Protein AF-S7WA68-F1 (afdb_monomer_lite)

pLDDT: mean 79.58, std 16.24, range [36.97, 96.06]

Sequence (233 aa):
MNITDEFYRISGVDKIKYIREDTFYDTIIKDIENINRNINVMCYNKLISIEDELEKMTKEINDLFSSIGVENELKDHFNGIKFIIFKRLGNVTKRLEDRKLEFINKNVELEPEYSKDNFLDFDDAKNVVEDQYDQEMKVYEQEIKMRDEYEQARKSISEIKNIQKIITVNLMEQGEQIENIIKKNKNIKKNVDGTVDELKKIKDKRRRSRRMLFILQLCVIFILLFLHFFYCK

Structure (mmCIF, N/CA/C/O backbone):
data_AF-S7WA68-F1
#
_entry.id   AF-S7WA68-F1
#
loop_
_atom_site.group_PDB
_atom_site.id
_atom_site.type_symbol
_atom_site.label_atom_id
_atom_site.label_alt_id
_atom_site.label_comp_id
_atom_site.label_asym_id
_atom_site.label_entity_id
_atom_site.label_seq_id
_atom_site.pdbx_PDB_ins_code
_atom_site.Cartn_x
_atom_site.Cartn_y
_atom_site.Cartn_z
_atom_site.occupancy
_atom_site.B_iso_or_equiv
_atom_site.auth_seq_id
_atom_site.auth_comp_id
_atom_site.auth_asym_id
_atom_site.auth_atom_id
_atom_site.pdbx_PDB_model_num
ATOM 1 N N . MET A 1 1 ? -46.537 18.923 8.464 1.00 43.84 1 MET A N 1
ATOM 2 C CA . MET A 1 1 ? -46.975 18.141 7.289 1.00 43.84 1 MET A CA 1
ATOM 3 C C . MET A 1 1 ? -45.721 17.491 6.724 1.00 43.84 1 MET A C 1
ATOM 5 O O . MET A 1 1 ? -44.777 18.219 6.449 1.00 43.84 1 MET A O 1
ATOM 9 N N . ASN A 1 2 ? -45.627 16.158 6.746 1.00 46.47 2 ASN A N 1
ATOM 10 C CA . ASN A 1 2 ? -44.382 15.432 6.465 1.00 46.47 2 ASN A CA 1
ATOM 11 C C . ASN A 1 2 ? -44.115 15.393 4.954 1.00 46.47 2 ASN A C 1
ATOM 13 O O . ASN A 1 2 ? -44.953 14.905 4.201 1.00 46.47 2 ASN A O 1
ATOM 17 N N . ILE A 1 3 ? -42.939 15.865 4.532 1.00 49.78 3 ILE A N 1
ATOM 18 C CA . ILE A 1 3 ? -42.473 15.921 3.129 1.00 49.78 3 ILE A CA 1
ATOM 19 C C . ILE A 1 3 ? -42.561 14.541 2.447 1.00 49.78 3 ILE A C 1
ATOM 21 O O . ILE A 1 3 ? -42.813 14.427 1.250 1.00 49.78 3 ILE A O 1
ATOM 25 N N . THR A 1 4 ? -42.425 13.474 3.230 1.00 57.94 4 THR A N 1
ATOM 26 C CA . THR A 1 4 ? -42.577 12.088 2.790 1.00 57.94 4 THR A CA 1
ATOM 27 C C . THR A 1 4 ? -43.996 11.741 2.342 1.00 57.94 4 THR A C 1
ATOM 29 O O . THR A 1 4 ? -44.142 11.036 1.351 1.00 57.94 4 THR A O 1
ATOM 32 N N . ASP A 1 5 ? -45.045 12.241 3.000 1.00 56.41 5 ASP A N 1
ATOM 33 C CA . ASP A 1 5 ? -46.431 11.903 2.634 1.00 56.41 5 ASP A CA 1
ATOM 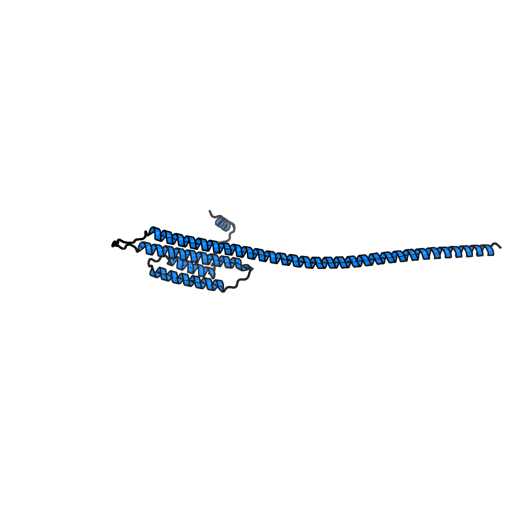34 C C . ASP A 1 5 ? -46.894 12.611 1.347 1.00 56.41 5 ASP A C 1
ATOM 36 O O . ASP A 1 5 ? -47.755 12.099 0.630 1.00 56.41 5 ASP A O 1
ATOM 40 N N . GLU A 1 6 ? -46.293 13.755 1.009 1.00 59.88 6 GLU A N 1
ATOM 41 C CA . GLU A 1 6 ? -46.563 14.479 -0.239 1.00 59.88 6 GLU A CA 1
ATOM 42 C C . GLU A 1 6 ? -45.922 13.777 -1.451 1.00 59.88 6 GLU A C 1
ATOM 44 O O . GLU A 1 6 ? -46.545 13.657 -2.507 1.00 59.88 6 GLU A O 1
ATOM 49 N N . PHE A 1 7 ? -44.734 13.189 -1.269 1.00 54.81 7 PHE A N 1
ATOM 50 C CA . PHE A 1 7 ? -44.028 12.441 -2.313 1.00 54.81 7 PHE A CA 1
ATOM 51 C C . PHE A 1 7 ? -44.768 11.160 -2.740 1.00 54.81 7 PHE A C 1
ATOM 53 O O . PHE A 1 7 ? -44.872 10.874 -3.935 1.00 54.81 7 PHE A O 1
ATOM 60 N N . TYR A 1 8 ? -45.346 10.414 -1.789 1.00 54.72 8 TYR A N 1
ATOM 61 C CA . TYR A 1 8 ? -46.125 9.201 -2.092 1.00 54.72 8 TYR A CA 1
ATOM 62 C C . TYR A 1 8 ? -47.447 9.501 -2.809 1.00 54.72 8 TYR A C 1
ATOM 64 O O . TYR A 1 8 ? -47.915 8.696 -3.610 1.00 54.72 8 TYR A O 1
ATOM 72 N N . ARG A 1 9 ? -48.037 10.678 -2.574 1.00 60.69 9 ARG A N 1
ATOM 73 C CA . ARG A 1 9 ? -49.263 11.104 -3.263 1.00 60.69 9 ARG A CA 1
ATOM 74 C C . ARG A 1 9 ? -49.030 11.453 -4.732 1.00 60.69 9 ARG A C 1
ATOM 76 O O . ARG A 1 9 ? -49.889 11.169 -5.558 1.00 60.69 9 ARG A O 1
ATOM 83 N N . ILE A 1 10 ? -47.885 12.058 -5.051 1.00 62.19 10 ILE A N 1
ATOM 84 C CA . ILE A 1 10 ? -47.543 12.498 -6.414 1.00 62.19 10 ILE A CA 1
ATOM 85 C C . ILE A 1 10 ? -47.099 11.320 -7.295 1.00 62.19 10 ILE A C 1
ATOM 87 O O . ILE A 1 10 ? -47.304 11.340 -8.505 1.00 62.19 10 ILE A O 1
ATOM 91 N N . SER A 1 11 ? -46.513 10.279 -6.702 1.00 50.75 11 SER A N 1
ATOM 92 C CA . SER A 1 11 ? -45.914 9.159 -7.439 1.00 50.75 11 SER A CA 1
ATOM 93 C C . SER A 1 11 ? -46.883 8.017 -7.775 1.00 50.75 11 SER A C 1
ATOM 95 O O . SER A 1 11 ? -46.504 7.118 -8.519 1.00 50.75 11 SER A O 1
ATOM 97 N N . GLY A 1 12 ? -48.127 8.037 -7.276 1.00 49.75 12 GLY A N 1
ATOM 98 C CA . GLY A 1 12 ? -49.134 7.009 -7.583 1.00 49.75 12 GLY A CA 1
ATOM 99 C C . GLY A 1 12 ? -48.767 5.595 -7.110 1.00 49.75 12 GLY A C 1
ATOM 100 O O . GLY A 1 12 ? -49.386 4.626 -7.539 1.00 49.75 12 GLY A O 1
ATOM 101 N N . VAL A 1 13 ? -47.759 5.467 -6.244 1.00 48.72 13 VAL A N 1
ATOM 102 C CA . VAL A 1 13 ? -47.330 4.190 -5.673 1.00 48.72 13 VAL A CA 1
ATOM 103 C C . VAL A 1 13 ? -48.066 4.010 -4.352 1.00 48.72 13 VAL A C 1
ATOM 105 O O . VAL A 1 13 ? -47.754 4.676 -3.363 1.00 48.72 13 VAL A O 1
ATOM 108 N N . ASP A 1 14 ? -49.060 3.119 -4.337 1.00 48.88 14 ASP A N 1
ATOM 109 C CA . ASP A 1 14 ? -49.704 2.680 -3.099 1.00 48.88 14 ASP A CA 1
ATOM 110 C C . ASP A 1 14 ? -48.637 2.247 -2.085 1.00 48.88 14 ASP A C 1
ATOM 112 O O . ASP A 1 14 ? -47.647 1.609 -2.451 1.00 48.88 14 ASP A O 1
ATOM 116 N N . LYS A 1 15 ? -48.820 2.598 -0.802 1.00 45.47 15 LYS A N 1
ATOM 117 C CA . LYS A 1 15 ? -47.939 2.167 0.298 1.00 45.47 15 LYS A CA 1
ATOM 118 C C . LYS A 1 15 ? -47.909 0.635 0.325 1.00 45.47 15 LYS A C 1
ATOM 120 O O . LYS A 1 15 ? -48.748 0.009 0.970 1.00 45.47 15 LYS A O 1
ATOM 125 N N . ILE A 1 16 ? -46.943 0.030 -0.366 1.00 44.41 16 ILE A N 1
ATOM 126 C CA . ILE A 1 16 ? -46.698 -1.408 -0.310 1.00 44.41 16 ILE A CA 1
ATOM 127 C C . ILE A 1 16 ? -46.318 -1.708 1.135 1.00 44.41 16 ILE A C 1
ATOM 129 O O . ILE A 1 16 ? -45.240 -1.346 1.612 1.00 44.41 16 ILE A O 1
ATOM 133 N N . LYS A 1 17 ? -47.245 -2.333 1.859 1.00 45.88 17 LYS A N 1
ATOM 134 C CA . LYS A 1 17 ? -47.021 -2.845 3.205 1.00 45.88 17 LYS A CA 1
ATOM 135 C C . LYS A 1 17 ? -46.128 -4.076 3.063 1.00 45.88 17 LYS A C 1
ATOM 137 O O . LYS A 1 17 ? -46.621 -5.196 2.993 1.00 45.88 17 LYS A O 1
ATOM 142 N N . TYR A 1 18 ? -44.821 -3.852 2.943 1.00 42.56 18 TYR A N 1
ATOM 143 C CA . TYR A 1 18 ? -43.829 -4.919 2.992 1.00 42.56 18 TYR A CA 1
ATOM 144 C C . TYR A 1 18 ? -43.983 -5.641 4.334 1.00 42.56 18 TYR A C 1
ATOM 146 O O . TYR A 1 18 ? -43.694 -5.080 5.392 1.00 42.56 18 TYR A O 1
ATOM 154 N N . ILE A 1 19 ? -44.483 -6.875 4.295 1.00 46.97 19 ILE A N 1
ATOM 155 C CA . ILE A 1 19 ? -44.401 -7.800 5.423 1.00 46.97 19 ILE A CA 1
ATOM 156 C C . ILE A 1 19 ? -42.936 -8.230 5.462 1.00 46.97 19 ILE A C 1
ATOM 158 O O . ILE A 1 19 ? -42.505 -9.065 4.673 1.00 46.97 19 ILE A O 1
ATOM 162 N N . ARG A 1 20 ? -42.142 -7.551 6.292 1.00 52.25 20 ARG A N 1
ATOM 163 C CA . ARG A 1 20 ? -40.731 -7.874 6.504 1.00 52.25 20 ARG A CA 1
ATOM 164 C C . ARG A 1 20 ? -40.680 -9.160 7.328 1.00 52.25 20 ARG A C 1
ATOM 166 O O . ARG A 1 20 ? -41.235 -9.185 8.423 1.00 52.25 20 ARG A O 1
ATOM 173 N N . GLU A 1 21 ? -40.070 -10.212 6.792 1.00 58.22 21 GLU A N 1
ATOM 174 C CA . GLU A 1 21 ? -39.723 -11.391 7.590 1.00 58.22 21 GLU A CA 1
ATOM 175 C C . GLU A 1 21 ? -38.759 -10.957 8.701 1.00 58.22 21 GLU A C 1
ATOM 177 O O . GLU A 1 21 ? -37.864 -10.140 8.462 1.00 58.22 21 GLU A O 1
ATOM 182 N N . ASP A 1 22 ? -38.985 -11.447 9.922 1.00 60.31 22 ASP A N 1
ATOM 183 C CA . ASP A 1 22 ? -38.158 -11.098 11.074 1.00 60.31 22 ASP A CA 1
ATOM 184 C C . ASP A 1 22 ? -36.717 -11.539 10.811 1.00 60.31 22 ASP A C 1
ATOM 186 O O . ASP A 1 22 ? -36.430 -12.726 10.646 1.00 60.31 22 ASP A O 1
ATOM 190 N N . THR A 1 23 ? -35.794 -10.581 10.758 1.00 73.81 23 THR A N 1
ATOM 191 C CA . THR A 1 23 ? -34.379 -10.914 10.612 1.00 73.81 23 THR A CA 1
ATOM 192 C C . THR A 1 23 ? -33.824 -11.447 11.936 1.00 73.81 23 THR A C 1
ATOM 194 O O . THR A 1 23 ? -34.364 -11.192 13.015 1.00 73.81 23 THR A O 1
ATOM 197 N N . PHE A 1 24 ? -32.706 -12.174 11.877 1.00 77.38 24 PHE A N 1
ATOM 198 C CA . PHE A 1 24 ? -32.004 -12.686 13.062 1.00 77.38 24 PHE A CA 1
ATOM 199 C C . PHE A 1 24 ? -31.797 -11.605 14.143 1.00 77.38 24 PHE A C 1
ATOM 201 O O . PHE A 1 24 ? -32.070 -11.826 15.322 1.00 77.38 24 PHE A O 1
ATOM 208 N N . TYR A 1 25 ? -31.401 -10.397 13.733 1.00 79.38 25 TYR A N 1
ATOM 209 C CA . TYR A 1 25 ? -31.206 -9.265 14.640 1.00 79.38 25 TYR A CA 1
ATOM 210 C C . TYR A 1 25 ? -32.516 -8.711 15.210 1.00 79.38 25 TYR A C 1
ATOM 212 O O . TYR A 1 25 ? -32.530 -8.255 16.351 1.00 79.38 25 TYR A O 1
ATOM 220 N N . ASP A 1 26 ? -33.615 -8.774 14.452 1.00 79.88 26 ASP A N 1
ATOM 221 C CA . ASP A 1 26 ? -34.935 -8.354 14.933 1.00 79.88 26 ASP A CA 1
ATOM 222 C C . ASP A 1 26 ? -35.430 -9.273 16.058 1.00 79.88 26 ASP A C 1
ATOM 224 O O . ASP A 1 26 ? -36.090 -8.803 16.980 1.00 79.88 26 ASP A O 1
ATOM 228 N N . THR A 1 27 ? -35.061 -10.557 16.028 1.00 83.06 27 THR A N 1
ATOM 229 C CA . THR A 1 27 ? -35.390 -11.517 17.097 1.00 83.06 27 THR A CA 1
ATOM 230 C C . THR A 1 27 ? -34.668 -11.148 18.393 1.00 83.06 27 THR A C 1
ATOM 232 O O . THR A 1 27 ? -35.316 -10.929 19.412 1.00 83.06 27 THR A O 1
ATOM 235 N N . ILE A 1 28 ? -33.349 -10.927 18.324 1.00 81.94 28 ILE A N 1
ATOM 236 C CA . ILE A 1 28 ? -32.542 -10.472 19.472 1.00 81.94 28 ILE A CA 1
ATOM 237 C C . ILE A 1 28 ? -33.100 -9.165 20.049 1.00 81.94 28 ILE A C 1
ATOM 239 O O . ILE A 1 28 ? -33.219 -8.995 21.260 1.00 81.94 28 ILE A O 1
ATOM 243 N N . ILE A 1 29 ? -33.469 -8.223 19.179 1.00 84.00 29 ILE A N 1
ATOM 244 C CA . ILE A 1 29 ? -34.039 -6.944 19.600 1.00 84.00 29 ILE A CA 1
ATOM 245 C C . ILE A 1 29 ? -35.391 -7.132 20.299 1.00 84.00 29 ILE A C 1
ATOM 247 O O . ILE A 1 29 ? -35.629 -6.489 21.322 1.00 84.00 29 ILE A O 1
ATOM 251 N N . LYS A 1 30 ? -36.266 -7.999 19.778 1.00 85.12 30 LYS A N 1
ATOM 252 C CA . LYS A 1 30 ? -37.560 -8.305 20.404 1.00 85.12 30 LYS A CA 1
ATOM 253 C C . LYS A 1 30 ? -37.389 -8.937 21.778 1.00 85.12 30 LYS A C 1
ATOM 255 O O . LYS A 1 30 ? -38.128 -8.574 22.691 1.00 85.12 30 LYS A O 1
ATOM 260 N N . ASP A 1 31 ? -36.409 -9.816 21.942 1.00 83.69 31 ASP A N 1
ATOM 261 C CA . ASP A 1 31 ? -36.140 -10.468 23.222 1.00 83.69 31 ASP A CA 1
ATOM 262 C C . ASP A 1 31 ? -35.635 -9.459 24.266 1.00 83.69 31 ASP A C 1
ATOM 264 O O . ASP A 1 31 ? -36.166 -9.397 25.378 1.00 83.69 31 ASP A O 1
ATOM 268 N N . ILE A 1 32 ? -34.725 -8.558 23.875 1.00 84.56 32 ILE A N 1
ATOM 269 C CA . ILE A 1 32 ? -34.278 -7.437 24.722 1.00 84.56 32 ILE A CA 1
ATOM 270 C C . ILE A 1 32 ? -35.456 -6.525 25.099 1.00 84.56 32 ILE A C 1
ATOM 272 O O . ILE A 1 32 ? -35.571 -6.070 26.240 1.00 84.56 32 ILE A O 1
ATOM 276 N N . GLU A 1 33 ? -36.355 -6.238 24.156 1.00 84.75 33 GLU A N 1
ATOM 277 C CA . GLU A 1 33 ? -37.541 -5.419 24.418 1.00 84.75 33 GLU A CA 1
ATOM 278 C C . GLU A 1 33 ? -38.551 -6.115 25.338 1.00 84.75 33 GLU A C 1
ATOM 280 O O . GLU A 1 33 ? -39.168 -5.445 26.171 1.00 84.75 33 GLU A O 1
ATOM 285 N N . ASN A 1 34 ? -38.706 -7.435 25.235 1.00 85.56 34 ASN A N 1
ATOM 286 C CA . ASN A 1 34 ? -39.545 -8.218 26.139 1.00 85.56 34 ASN A CA 1
ATOM 287 C C . ASN A 1 34 ? -38.999 -8.181 27.570 1.00 85.56 34 ASN A C 1
ATOM 289 O O . ASN A 1 34 ? -39.759 -7.881 28.492 1.00 85.56 34 ASN A O 1
ATOM 293 N N . ILE A 1 35 ? -37.687 -8.366 27.750 1.00 82.88 35 ILE A N 1
ATOM 294 C CA . ILE A 1 35 ? -37.027 -8.204 29.054 1.00 82.88 35 ILE A CA 1
ATOM 295 C C . ILE A 1 35 ? -37.254 -6.787 29.594 1.00 82.88 35 ILE A C 1
ATOM 297 O O . ILE A 1 35 ? -37.707 -6.615 30.723 1.00 82.88 35 ILE A O 1
ATOM 301 N N . ASN A 1 36 ? -37.050 -5.756 28.768 1.00 83.38 36 ASN A N 1
ATOM 302 C CA . ASN A 1 36 ? -37.244 -4.362 29.174 1.00 83.38 36 ASN A CA 1
ATOM 303 C C . ASN A 1 36 ? -38.690 -4.043 29.598 1.00 83.38 36 ASN A C 1
ATOM 305 O O . ASN A 1 36 ? -38.914 -3.242 30.505 1.00 83.38 36 ASN A O 1
ATOM 309 N N . ARG A 1 37 ? -39.694 -4.659 28.959 1.00 82.56 37 ARG A N 1
ATOM 310 C CA . ARG A 1 37 ? -41.101 -4.535 29.385 1.00 82.56 37 ARG A CA 1
ATOM 311 C C . ARG A 1 37 ? -41.336 -5.213 30.728 1.00 82.56 37 ARG A C 1
ATOM 313 O O . ARG A 1 37 ? -42.078 -4.681 31.554 1.00 82.56 37 ARG A O 1
ATOM 320 N N . ASN A 1 38 ? -40.678 -6.345 30.947 1.00 80.25 38 ASN A N 1
ATOM 321 C CA . ASN A 1 38 ? -40.798 -7.114 32.170 1.00 80.25 38 ASN A CA 1
ATOM 322 C C . ASN A 1 38 ? -40.094 -6.453 33.360 1.00 80.25 38 ASN A C 1
ATOM 324 O O . ASN A 1 38 ? -40.460 -6.777 34.471 1.00 80.25 38 ASN A O 1
ATOM 328 N N . ILE A 1 39 ? -39.191 -5.478 33.195 1.00 78.06 39 ILE A N 1
ATOM 329 C CA . ILE A 1 39 ? -38.512 -4.789 34.321 1.00 78.06 39 ILE A CA 1
ATOM 330 C C . ILE A 1 39 ? -39.479 -4.083 35.291 1.00 78.06 39 ILE A C 1
ATOM 332 O O . ILE A 1 39 ? -39.175 -3.923 36.472 1.00 78.06 39 ILE A O 1
ATOM 336 N N . ASN A 1 40 ? -40.674 -3.692 34.843 1.00 73.06 40 ASN A N 1
ATOM 337 C CA . ASN A 1 40 ? -41.679 -3.027 35.684 1.00 73.06 40 ASN A CA 1
ATOM 338 C C . ASN A 1 40 ? -42.433 -3.987 36.639 1.00 73.06 40 ASN A C 1
ATOM 340 O O . ASN A 1 40 ? -43.634 -3.821 36.864 1.00 73.06 40 ASN A O 1
ATOM 344 N N . VAL A 1 41 ? -41.770 -4.998 37.211 1.00 72.69 41 VAL A N 1
ATOM 345 C CA . VAL A 1 41 ? -42.403 -5.901 38.188 1.00 72.69 41 VAL A CA 1
ATOM 346 C C . VAL A 1 41 ? -42.409 -5.295 39.589 1.00 72.69 41 VAL A C 1
ATOM 348 O O . VAL A 1 41 ? -41.454 -4.662 40.014 1.00 72.69 41 VAL A O 1
ATOM 351 N N . MET A 1 42 ? -43.469 -5.579 40.349 1.00 62.22 42 MET A N 1
ATOM 352 C CA . MET A 1 42 ? -43.644 -5.180 41.754 1.00 62.22 42 MET A CA 1
ATOM 353 C C . MET A 1 42 ? -42.814 -5.993 42.774 1.00 62.22 42 MET A C 1
ATOM 355 O O . MET A 1 42 ? -42.905 -5.721 43.964 1.00 62.22 42 MET A O 1
ATOM 359 N N . CYS A 1 43 ? -42.054 -7.019 42.368 1.00 75.81 43 CYS A N 1
ATOM 360 C CA . CYS A 1 43 ? -41.407 -7.953 43.300 1.00 75.81 43 CYS A CA 1
ATOM 361 C C . CYS A 1 43 ? -39.906 -8.082 43.031 1.00 75.81 43 CYS A C 1
ATOM 363 O O . CYS A 1 43 ? -39.514 -8.425 41.915 1.00 75.81 43 CYS A O 1
ATOM 365 N N . TYR A 1 44 ? -39.092 -7.901 44.076 1.00 77.38 44 TYR A N 1
ATOM 366 C CA . TYR A 1 44 ? -37.630 -7.962 44.000 1.00 77.38 44 TYR A CA 1
ATOM 367 C C . TYR A 1 44 ? -37.111 -9.323 43.513 1.00 77.38 44 TYR A C 1
ATOM 369 O O . TYR A 1 44 ? -36.266 -9.368 42.629 1.00 77.38 44 TYR A O 1
ATOM 377 N N . ASN A 1 45 ? -37.688 -10.440 43.976 1.00 79.56 45 ASN A N 1
ATOM 378 C CA . ASN A 1 45 ? -37.278 -11.783 43.533 1.00 79.56 45 ASN A CA 1
ATOM 379 C C . ASN A 1 45 ? -37.454 -11.989 42.024 1.00 79.56 45 ASN A C 1
ATOM 381 O O . ASN A 1 45 ? -36.631 -12.635 41.387 1.00 79.56 45 ASN A O 1
ATOM 385 N N . LYS A 1 46 ? -38.512 -11.413 41.440 1.00 80.88 46 LYS A N 1
ATOM 386 C CA . LYS A 1 46 ? -38.721 -11.454 39.987 1.00 80.88 46 LYS A CA 1
ATOM 387 C C . LYS A 1 46 ? -37.715 -10.569 39.254 1.00 80.88 46 LYS A C 1
ATOM 389 O O . LYS A 1 46 ? -37.355 -10.883 38.131 1.00 80.88 46 LYS A O 1
ATOM 394 N N . LEU A 1 47 ? -37.256 -9.495 39.891 1.00 81.00 47 LEU A N 1
ATOM 395 C CA . LEU A 1 47 ? -36.234 -8.603 39.356 1.00 81.00 47 LEU A CA 1
ATOM 396 C C . LEU A 1 47 ? -34.858 -9.289 39.300 1.00 81.00 47 LEU A C 1
ATOM 398 O O . LEU A 1 47 ? -34.177 -9.164 38.292 1.00 81.00 47 LEU A O 1
ATOM 402 N N . ILE A 1 48 ? -34.514 -10.089 40.318 1.00 82.69 48 ILE A N 1
ATOM 403 C CA . ILE A 1 48 ? -33.317 -10.953 40.311 1.00 82.69 48 ILE A CA 1
ATOM 404 C C . ILE A 1 48 ? -33.415 -12.000 39.192 1.00 82.69 48 ILE A C 1
ATOM 406 O O . ILE A 1 48 ? -32.473 -12.188 38.436 1.00 82.69 48 ILE A O 1
ATOM 410 N N . SER A 1 49 ? -34.570 -12.650 39.017 1.00 84.06 49 SER A N 1
ATOM 411 C CA . SER A 1 49 ? -34.730 -13.620 37.921 1.00 84.06 49 SER A CA 1
ATOM 412 C C . SER A 1 49 ? -34.581 -12.985 36.531 1.00 84.06 49 SER A C 1
ATOM 414 O O . SER A 1 49 ? -34.087 -13.635 35.615 1.00 84.06 49 SER A O 1
ATOM 416 N N . ILE A 1 50 ? -34.993 -11.722 36.370 1.00 84.69 50 ILE A N 1
ATOM 417 C CA . ILE A 1 50 ? -34.799 -10.956 35.129 1.00 84.69 50 ILE A CA 1
ATOM 418 C C . ILE A 1 50 ? -33.319 -10.588 34.933 1.00 84.69 50 ILE A C 1
ATOM 420 O O . ILE A 1 50 ? -32.845 -10.569 33.801 1.00 84.69 50 ILE A O 1
ATOM 424 N N . GLU A 1 51 ? -32.585 -10.315 36.013 1.00 84.44 51 GLU A N 1
ATOM 425 C CA . GLU A 1 51 ? -31.136 -10.079 35.989 1.00 84.44 51 GLU A CA 1
ATOM 426 C C . GLU A 1 51 ? -30.383 -11.324 35.503 1.00 84.44 51 GLU A C 1
ATOM 428 O O . GLU A 1 51 ? -29.604 -11.230 34.555 1.00 84.44 51 GLU A O 1
ATOM 433 N N . ASP A 1 52 ? -30.710 -12.500 36.048 1.00 85.88 52 ASP A N 1
ATOM 434 C CA . ASP A 1 52 ? -30.146 -13.782 35.606 1.00 85.88 52 ASP A CA 1
ATOM 435 C C . ASP A 1 52 ? -30.442 -14.058 34.117 1.00 85.88 52 ASP A C 1
ATOM 437 O O . ASP A 1 52 ? -29.577 -14.521 33.365 1.00 85.88 52 ASP A O 1
ATOM 441 N N . GLU A 1 53 ? -31.666 -13.762 33.666 1.00 87.06 53 GLU A N 1
ATOM 442 C CA . GLU A 1 53 ? -32.078 -13.912 32.265 1.00 87.06 53 GLU A CA 1
ATOM 443 C C . GLU A 1 53 ? -31.308 -12.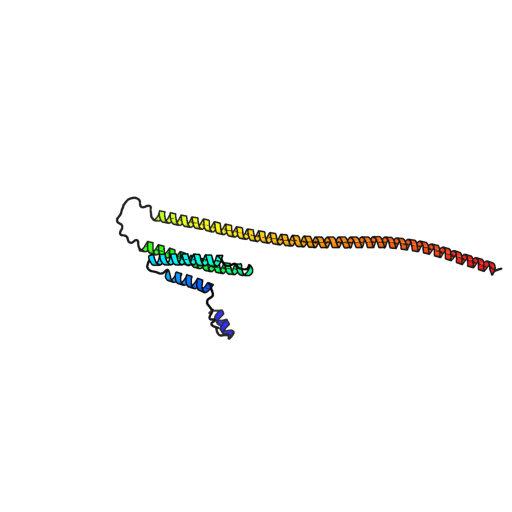954 31.339 1.00 87.06 53 GLU A C 1
ATOM 445 O O . GLU A 1 53 ? -30.845 -13.355 30.266 1.00 87.06 53 GLU A O 1
ATOM 450 N N . LEU A 1 54 ? -31.102 -11.708 31.774 1.00 87.56 54 LEU A N 1
ATOM 451 C CA . LEU A 1 54 ? -30.352 -10.692 31.037 1.00 87.56 54 LEU A CA 1
ATOM 452 C C . LEU A 1 54 ? -28.859 -11.031 30.960 1.00 87.56 54 LEU A C 1
ATOM 454 O O . LEU A 1 54 ? -28.252 -10.884 29.895 1.00 87.56 54 LEU A O 1
ATOM 458 N N . GLU A 1 55 ? -28.259 -11.526 32.044 1.00 86.50 55 GLU A N 1
ATOM 459 C CA . GLU A 1 55 ? -26.873 -11.999 32.044 1.00 86.50 55 GLU A CA 1
ATOM 460 C C . GLU A 1 55 ? -26.678 -13.176 31.091 1.00 86.50 55 GLU A C 1
ATOM 462 O O . GLU A 1 55 ? -25.713 -13.207 30.318 1.00 86.50 55 GLU A O 1
ATOM 467 N N . LYS A 1 56 ? -27.598 -14.145 31.132 1.00 90.12 56 LYS A N 1
ATOM 468 C CA . LYS A 1 56 ? -27.564 -15.310 30.250 1.00 90.12 56 LYS A CA 1
ATOM 469 C C . LYS A 1 56 ? -27.655 -14.884 28.787 1.00 90.12 56 LYS A C 1
ATOM 471 O O . LYS A 1 56 ? -26.814 -15.284 27.985 1.00 90.12 56 LYS A O 1
ATOM 476 N N . MET A 1 57 ? -28.604 -14.007 28.461 1.00 85.50 57 MET A N 1
ATOM 477 C CA . MET A 1 57 ? -28.765 -13.460 27.114 1.00 85.50 57 MET A CA 1
ATOM 478 C C . MET A 1 57 ? -27.527 -12.677 26.661 1.00 85.50 57 MET A C 1
ATOM 480 O O . MET A 1 57 ? -27.089 -12.805 25.520 1.00 85.50 57 MET A O 1
ATOM 484 N N . THR A 1 58 ? -26.917 -11.898 27.554 1.00 85.62 58 THR A N 1
ATOM 485 C CA . THR A 1 58 ? -25.699 -11.133 27.249 1.00 85.62 58 THR A CA 1
ATOM 486 C C . THR A 1 58 ? -24.525 -12.057 26.920 1.00 85.62 58 THR A C 1
ATOM 488 O O . THR A 1 58 ? -23.794 -11.796 25.961 1.00 85.62 58 THR A O 1
ATOM 491 N N . LYS A 1 59 ? -24.366 -13.161 27.665 1.00 87.12 59 LYS A N 1
ATOM 492 C CA . LYS A 1 59 ? -23.353 -14.193 27.389 1.00 87.12 59 LYS A CA 1
ATOM 493 C C . LYS A 1 59 ? -23.605 -14.873 26.042 1.00 87.12 59 LYS A C 1
ATOM 495 O O . LYS A 1 59 ? -22.712 -14.881 25.201 1.00 87.12 59 LYS A O 1
ATOM 500 N N . GLU A 1 60 ? -24.832 -15.333 25.793 1.00 86.38 60 GLU A N 1
ATOM 501 C CA . GLU A 1 60 ? -25.218 -15.982 24.530 1.00 86.38 60 GLU A CA 1
ATOM 502 C C . GLU A 1 60 ? -24.980 -15.070 23.313 1.00 86.38 60 GLU A C 1
ATOM 504 O O . GLU A 1 60 ? -24.397 -15.491 22.314 1.00 86.38 60 GLU A O 1
ATOM 509 N N . ILE A 1 61 ? -25.358 -13.792 23.407 1.00 85.88 61 ILE A N 1
ATOM 510 C CA . ILE A 1 61 ? -25.137 -12.798 22.350 1.00 85.88 61 ILE A CA 1
ATOM 511 C C . ILE A 1 61 ? -23.639 -12.557 22.116 1.00 85.88 61 ILE A C 1
ATOM 513 O O . ILE A 1 61 ? -23.199 -12.448 20.967 1.00 85.88 61 ILE A O 1
ATOM 517 N N . ASN A 1 62 ? -22.839 -12.470 23.179 1.00 85.19 62 ASN A N 1
ATOM 518 C CA . ASN A 1 62 ? -21.402 -12.247 23.054 1.00 85.19 62 ASN A CA 1
ATOM 519 C C . ASN A 1 62 ? -20.681 -13.447 22.423 1.00 85.19 62 ASN A C 1
ATOM 521 O O . ASN A 1 62 ? -19.819 -13.257 21.559 1.00 85.19 62 ASN A O 1
ATOM 525 N N . ASP A 1 63 ? -21.073 -14.665 22.789 1.00 85.19 63 ASP A N 1
ATOM 526 C CA . ASP A 1 63 ? -20.539 -15.899 22.213 1.00 85.19 63 ASP A CA 1
ATOM 527 C C . ASP A 1 63 ? -20.908 -16.016 20.728 1.00 85.19 63 ASP A C 1
ATOM 529 O O . ASP A 1 63 ? -20.042 -16.265 19.882 1.00 85.19 63 ASP A O 1
ATOM 533 N N . LEU A 1 64 ? -22.165 -15.716 20.379 1.00 83.44 64 LEU A N 1
ATOM 534 C CA . LEU A 1 64 ? -22.628 -15.667 18.991 1.00 83.44 64 LEU A CA 1
ATOM 535 C C . LEU A 1 64 ? -21.807 -14.669 18.169 1.00 83.44 64 LEU A C 1
ATOM 537 O O . LEU A 1 64 ? -21.239 -15.041 17.143 1.00 83.44 64 LEU A O 1
ATOM 541 N N . PHE A 1 65 ? -21.654 -13.429 18.638 1.00 84.12 65 PHE A N 1
ATOM 542 C CA . PHE A 1 65 ? -20.869 -12.416 17.926 1.00 84.12 65 PHE A CA 1
ATOM 543 C C . PHE A 1 65 ? -19.365 -12.705 17.872 1.00 84.12 65 PHE A C 1
ATOM 545 O O . PHE A 1 65 ? -18.684 -12.151 17.008 1.00 84.12 65 PHE A O 1
ATOM 552 N N . SER A 1 66 ? -18.838 -13.536 18.772 1.00 80.62 66 SER A N 1
ATOM 553 C CA . SER A 1 66 ? -17.429 -13.951 18.777 1.00 80.62 66 SER A CA 1
ATOM 554 C C . SER A 1 66 ? -17.161 -15.127 17.832 1.00 80.62 66 SER A C 1
ATOM 556 O O . SER A 1 66 ? -16.055 -15.252 17.310 1.00 80.62 66 SER A O 1
ATOM 558 N N . SER A 1 67 ? -18.172 -15.962 17.574 1.00 80.38 67 SER A N 1
ATOM 559 C CA . SER A 1 67 ? -18.080 -17.121 16.674 1.00 80.38 67 SER A CA 1
ATOM 560 C C . SER A 1 67 ? -18.194 -16.779 15.180 1.00 80.38 67 SER A C 1
ATOM 562 O O . SER A 1 67 ? -17.796 -17.575 14.328 1.00 80.38 67 SER A O 1
ATOM 564 N N . ILE A 1 68 ? -18.712 -15.595 14.840 1.00 79.00 68 ILE A N 1
ATOM 565 C CA . ILE A 1 68 ? -18.950 -15.186 13.452 1.00 79.00 68 ILE A CA 1
ATOM 566 C C . ILE A 1 68 ? -17.682 -14.548 12.864 1.00 79.00 68 ILE A C 1
ATOM 568 O O . ILE A 1 68 ? -17.282 -13.444 13.236 1.00 79.00 68 ILE A O 1
ATOM 572 N N . GLY A 1 69 ? -17.071 -15.224 11.888 1.00 65.38 69 GLY A N 1
ATOM 573 C CA . GLY A 1 69 ? -16.028 -14.651 11.037 1.00 65.38 69 GLY A CA 1
ATOM 574 C C . GLY A 1 69 ? -16.644 -13.836 9.898 1.00 65.38 69 GLY A C 1
ATOM 575 O O . GLY A 1 69 ? -17.336 -14.396 9.054 1.00 65.38 69 GLY A O 1
ATOM 576 N N . VAL A 1 70 ? -16.399 -12.523 9.868 1.00 75.25 70 VAL A N 1
ATOM 577 C CA . VAL A 1 70 ? -16.959 -11.612 8.851 1.00 75.25 70 VAL A CA 1
ATOM 578 C C . VAL A 1 70 ? -15.877 -11.169 7.870 1.00 75.25 70 VAL A C 1
ATOM 580 O O . VAL A 1 70 ? -14.778 -10.784 8.278 1.00 75.25 70 VAL A O 1
ATOM 583 N N . GLU A 1 71 ? -16.197 -11.206 6.576 1.00 71.62 71 GLU A N 1
ATOM 584 C CA . GLU A 1 71 ? -15.347 -10.687 5.500 1.00 71.62 71 GLU A CA 1
ATOM 585 C C . GLU A 1 71 ? -15.103 -9.173 5.646 1.00 71.62 71 GLU A C 1
ATOM 587 O O . GLU A 1 71 ? -15.939 -8.432 6.167 1.00 71.62 71 GLU A O 1
ATOM 592 N N . ASN A 1 72 ? -13.945 -8.693 5.178 1.00 70.12 72 ASN A N 1
ATOM 593 C CA . ASN A 1 72 ? -13.476 -7.325 5.445 1.00 70.12 72 ASN A CA 1
ATOM 594 C C . ASN A 1 72 ? -14.447 -6.217 4.994 1.00 70.12 72 ASN A C 1
ATOM 596 O O . ASN A 1 72 ? -14.466 -5.165 5.623 1.00 70.12 72 ASN A O 1
ATOM 600 N N . GLU A 1 73 ? -15.257 -6.440 3.957 1.00 71.19 73 GLU A N 1
ATOM 601 C CA . GLU A 1 73 ? -16.175 -5.427 3.407 1.00 71.19 73 GLU A CA 1
ATOM 602 C C . GLU A 1 73 ? -17.437 -5.213 4.261 1.00 71.19 73 GLU A C 1
ATOM 604 O O . GLU A 1 73 ? -17.986 -4.115 4.292 1.00 71.19 73 GLU A O 1
ATOM 609 N N . LEU A 1 74 ? -17.882 -6.232 5.006 1.00 76.69 74 LEU A N 1
ATOM 610 C CA . LEU A 1 74 ? -19.088 -6.177 5.850 1.00 76.69 74 LEU A CA 1
ATOM 611 C C . LEU A 1 74 ? -18.771 -5.983 7.337 1.00 76.69 74 LEU A C 1
ATOM 613 O O . LEU A 1 74 ? -19.674 -5.879 8.172 1.00 76.69 74 LEU A O 1
ATOM 617 N N . LYS A 1 75 ? -17.482 -5.916 7.676 1.00 79.00 75 LYS A N 1
ATOM 618 C CA . LYS A 1 75 ? -16.987 -5.853 9.050 1.00 79.00 75 LYS A CA 1
ATOM 619 C C . LYS A 1 75 ? -17.472 -4.613 9.799 1.00 79.00 75 LYS A C 1
ATOM 621 O O . LYS A 1 75 ? -17.875 -4.721 10.955 1.00 79.00 75 LYS A O 1
ATOM 626 N N . ASP A 1 76 ? -17.495 -3.460 9.138 1.00 74.00 76 ASP A N 1
ATOM 627 C CA . ASP A 1 76 ? -17.946 -2.207 9.752 1.00 74.00 76 ASP A CA 1
ATOM 628 C C . ASP A 1 76 ? -19.454 -2.220 10.014 1.00 74.00 76 ASP A C 1
ATOM 630 O O . ASP A 1 76 ? -19.907 -1.813 11.086 1.00 74.00 76 ASP A O 1
ATOM 634 N N . HIS A 1 77 ? -20.240 -2.775 9.086 1.00 76.69 77 HIS A N 1
ATOM 635 C CA . HIS A 1 77 ? -21.681 -2.911 9.275 1.00 76.69 77 HIS A CA 1
ATOM 636 C C . HIS A 1 77 ? -22.008 -3.895 10.407 1.00 76.69 77 HIS A C 1
ATOM 638 O O . HIS A 1 77 ? -22.865 -3.608 11.248 1.00 76.69 77 HIS A O 1
ATOM 644 N N . PHE A 1 78 ? -21.294 -5.020 10.471 1.00 82.81 78 PHE A N 1
ATOM 645 C CA . PHE A 1 78 ? -21.422 -6.001 11.544 1.00 82.81 78 PHE A CA 1
ATOM 646 C C . PHE A 1 78 ? -21.043 -5.417 12.911 1.00 82.81 78 PHE A C 1
ATOM 648 O O . PHE A 1 78 ? -21.789 -5.580 13.877 1.00 82.81 78 PHE A O 1
ATOM 655 N N . ASN A 1 79 ? -19.941 -4.664 12.989 1.00 79.50 79 ASN A N 1
ATOM 656 C CA . ASN A 1 79 ? -19.542 -3.952 14.205 1.00 79.50 79 ASN A CA 1
ATOM 657 C C . ASN A 1 79 ? -20.590 -2.914 14.629 1.00 79.50 79 ASN A C 1
ATOM 659 O O . ASN A 1 79 ? -20.882 -2.789 15.818 1.00 79.50 79 ASN A O 1
ATOM 663 N N . GLY A 1 80 ? -21.200 -2.211 13.669 1.00 80.50 80 GLY A N 1
ATOM 664 C CA . GLY A 1 80 ? -22.300 -1.284 13.929 1.00 80.50 80 GLY A CA 1
ATOM 665 C C . GLY A 1 80 ? -23.530 -1.976 14.522 1.00 80.50 80 GLY A C 1
ATOM 666 O O . GLY A 1 80 ? -24.079 -1.510 15.519 1.00 80.50 80 GLY A O 1
ATOM 667 N N . ILE A 1 81 ? -23.935 -3.123 13.968 1.00 83.38 81 ILE A N 1
ATOM 668 C CA . ILE A 1 81 ? -25.063 -3.913 14.492 1.00 83.38 81 ILE A CA 1
ATOM 669 C C . ILE A 1 81 ? -24.750 -4.436 15.899 1.00 83.38 81 ILE A C 1
ATOM 671 O O . ILE A 1 81 ? -25.572 -4.292 16.806 1.00 83.38 81 ILE A O 1
ATOM 675 N N . LYS A 1 82 ? -23.538 -4.968 16.101 1.00 85.56 82 LYS A N 1
ATOM 676 C CA . LYS A 1 82 ? -23.040 -5.409 17.408 1.00 85.56 82 LYS A CA 1
ATOM 677 C C . LYS A 1 82 ? -23.146 -4.278 18.434 1.00 85.56 82 LYS A C 1
ATOM 679 O O . LYS A 1 82 ? -23.736 -4.462 19.496 1.00 85.56 82 LYS A O 1
ATOM 684 N N . PHE A 1 83 ? -22.659 -3.085 18.094 1.00 83.94 83 PHE A N 1
ATOM 685 C CA . PHE A 1 83 ? -22.724 -1.911 18.966 1.00 83.94 83 PHE A CA 1
ATOM 686 C C . PHE A 1 83 ? -24.161 -1.518 19.334 1.00 83.94 83 PHE A C 1
ATOM 688 O O . PHE A 1 83 ? -24.442 -1.253 20.501 1.00 83.94 83 PHE A O 1
ATOM 695 N N . ILE A 1 84 ? -25.088 -1.510 18.369 1.00 84.31 84 ILE A N 1
ATOM 696 C CA . ILE A 1 84 ? -26.497 -1.165 18.622 1.00 84.31 84 ILE A CA 1
ATOM 697 C C . ILE A 1 84 ? -27.130 -2.136 19.626 1.00 84.31 84 ILE A C 1
ATOM 699 O O . ILE A 1 84 ? -27.842 -1.698 20.531 1.00 84.31 84 ILE A O 1
ATOM 703 N N . ILE A 1 85 ? -26.860 -3.435 19.485 1.00 85.50 85 ILE A N 1
ATOM 704 C CA . ILE A 1 85 ? -27.402 -4.471 20.372 1.00 85.50 85 ILE A CA 1
ATOM 705 C C . ILE A 1 85 ? -26.815 -4.339 21.782 1.00 85.50 85 ILE A C 1
ATOM 707 O O . ILE A 1 85 ? -27.578 -4.271 22.746 1.00 85.50 85 ILE A O 1
ATOM 711 N N . PHE A 1 86 ? -25.494 -4.192 21.919 1.00 86.12 86 PHE A N 1
ATOM 712 C CA . PHE A 1 86 ? -24.863 -4.007 23.233 1.00 86.12 86 PHE A CA 1
ATOM 713 C C . PHE A 1 86 ? -25.285 -2.708 23.921 1.00 86.12 86 PHE A C 1
ATOM 715 O O . PHE A 1 86 ? -25.530 -2.699 25.124 1.00 86.12 86 PHE A O 1
ATOM 722 N N . LYS A 1 87 ? -25.456 -1.618 23.166 1.00 85.31 87 LYS A N 1
ATOM 723 C CA . LYS A 1 87 ? -25.971 -0.357 23.710 1.00 85.31 87 LYS A CA 1
ATOM 724 C C . LYS A 1 87 ? -27.392 -0.512 24.256 1.00 85.31 87 LYS A C 1
ATOM 726 O O . LYS A 1 87 ? -27.725 0.069 25.285 1.00 85.31 87 LYS A O 1
ATOM 731 N N . ARG A 1 88 ? -28.241 -1.293 23.580 1.00 85.00 88 ARG A N 1
ATOM 732 C CA . ARG A 1 88 ? -29.591 -1.595 24.073 1.00 85.00 88 ARG A CA 1
ATOM 733 C C . ARG A 1 88 ? -29.554 -2.465 25.327 1.00 85.00 88 ARG A C 1
ATOM 735 O O . ARG A 1 88 ? -30.261 -2.125 26.266 1.00 85.00 88 ARG A O 1
ATOM 742 N N . LEU A 1 89 ? -28.720 -3.507 25.369 1.00 86.06 89 LEU A N 1
ATOM 743 C CA . LEU A 1 89 ? -28.524 -4.325 26.573 1.00 86.06 89 LEU A CA 1
ATOM 744 C C . LEU A 1 89 ? -28.102 -3.462 27.768 1.00 86.06 89 LEU A C 1
ATOM 746 O O . LEU A 1 89 ? -28.781 -3.484 28.785 1.00 86.06 89 LEU A O 1
ATOM 750 N N . GLY A 1 90 ? -27.083 -2.610 27.606 1.00 80.25 90 GLY A N 1
ATOM 751 C CA . GLY A 1 90 ? -26.617 -1.722 28.677 1.00 80.25 90 GLY A CA 1
ATOM 752 C C . GLY A 1 90 ? -27.689 -0.748 29.179 1.00 80.25 90 GLY A C 1
ATOM 753 O O . GLY A 1 90 ? -27.806 -0.518 30.380 1.00 80.25 90 GLY A O 1
ATOM 754 N N . ASN A 1 91 ? -28.540 -0.225 28.287 1.00 85.56 91 ASN A N 1
ATOM 755 C CA . ASN A 1 91 ? -29.676 0.604 28.700 1.00 85.56 91 ASN A CA 1
ATOM 756 C C . ASN A 1 91 ? -30.689 -0.175 29.552 1.00 85.56 91 ASN A C 1
ATOM 758 O O . ASN A 1 91 ? -31.272 0.395 30.469 1.00 85.56 91 ASN A O 1
ATOM 762 N N . VAL A 1 92 ? -30.930 -1.449 29.234 1.00 84.88 92 VAL A N 1
ATOM 763 C CA . VAL A 1 92 ? -31.853 -2.315 29.981 1.00 84.88 92 VAL A CA 1
ATOM 764 C C . VAL A 1 92 ? -31.249 -2.699 31.336 1.00 84.88 92 VAL A C 1
ATOM 766 O O . VAL A 1 92 ? -31.961 -2.628 32.334 1.00 84.88 92 VAL A O 1
ATOM 769 N N . THR A 1 93 ? -29.945 -2.989 31.398 1.00 85.31 93 THR A N 1
ATOM 770 C CA . THR A 1 93 ? -29.205 -3.230 32.650 1.00 85.31 93 THR A CA 1
ATOM 771 C C . THR A 1 93 ? -29.285 -2.031 33.587 1.00 85.31 93 THR A C 1
ATOM 773 O O . THR A 1 93 ? -29.740 -2.173 34.717 1.00 85.31 93 THR A O 1
ATOM 776 N N . LYS A 1 94 ? -28.969 -0.828 33.090 1.00 85.25 94 LYS A N 1
ATOM 777 C CA . LYS A 1 94 ? -29.067 0.406 33.882 1.00 85.25 94 LYS A CA 1
ATOM 778 C C . LYS A 1 94 ? -30.475 0.610 34.442 1.00 85.25 94 LYS A C 1
ATOM 780 O O . LYS A 1 94 ? -30.663 0.938 35.605 1.00 85.25 94 LYS A O 1
ATOM 785 N N . ARG A 1 95 ? -31.491 0.357 33.617 1.00 83.94 95 ARG A N 1
ATOM 786 C CA . ARG A 1 95 ? -32.892 0.491 34.027 1.00 83.94 95 ARG A CA 1
ATOM 787 C C . ARG A 1 95 ? -33.303 -0.532 35.092 1.00 83.94 95 ARG A C 1
ATOM 789 O O . ARG A 1 95 ? -34.189 -0.248 35.898 1.00 83.94 95 ARG A O 1
ATOM 796 N N . LEU A 1 96 ? -32.705 -1.723 35.070 1.00 86.31 96 LEU A N 1
ATOM 797 C CA . LEU A 1 96 ? -32.894 -2.755 36.084 1.00 86.31 96 LEU A CA 1
ATOM 798 C C . LEU A 1 96 ? -32.219 -2.353 37.404 1.00 86.31 96 LEU A C 1
ATOM 800 O O . LEU A 1 96 ? -32.847 -2.465 38.454 1.00 86.31 96 LEU A O 1
ATOM 804 N N . GLU A 1 97 ? -31.004 -1.807 37.356 1.00 82.69 97 GLU A N 1
ATOM 805 C CA . GLU A 1 97 ? -30.293 -1.265 38.525 1.00 82.69 97 GLU A CA 1
ATOM 806 C C . GLU A 1 97 ? -31.054 -0.105 39.179 1.00 82.69 97 GLU A C 1
ATOM 808 O O . GLU A 1 97 ? -31.306 -0.143 40.386 1.00 82.69 97 GLU A O 1
ATOM 813 N N . ASP A 1 98 ? -31.527 0.859 38.382 1.00 83.44 98 ASP A N 1
ATOM 814 C CA . ASP A 1 98 ? -32.359 1.972 38.856 1.00 83.44 98 ASP A CA 1
ATOM 815 C C . ASP A 1 98 ? -33.598 1.447 39.606 1.00 83.44 98 ASP A C 1
ATOM 817 O O . ASP A 1 98 ? -33.961 1.931 40.681 1.00 83.44 98 ASP A O 1
ATOM 821 N N . ARG A 1 99 ? -34.230 0.384 39.086 1.00 81.75 99 ARG A N 1
ATOM 822 C CA . ARG A 1 99 ? -35.363 -0.269 39.753 1.00 81.75 99 ARG A CA 1
ATOM 823 C C . ARG A 1 99 ? -34.974 -1.002 41.032 1.00 81.75 99 ARG A C 1
ATOM 825 O O . ARG A 1 99 ? -35.743 -0.940 41.991 1.00 81.75 99 ARG A O 1
ATOM 832 N N . LYS A 1 100 ? -33.822 -1.678 41.086 1.00 81.75 100 LYS A N 1
ATOM 833 C CA . LYS A 1 100 ? -33.319 -2.305 42.326 1.00 81.75 100 LYS A CA 1
ATOM 834 C C . LYS A 1 100 ? -33.146 -1.253 43.419 1.00 81.75 100 LYS A C 1
ATOM 836 O O . LYS A 1 100 ? -33.613 -1.466 44.537 1.00 81.75 100 LYS A O 1
ATOM 841 N N . LEU A 1 101 ? -32.569 -0.101 43.078 1.00 80.44 101 LEU A N 1
ATOM 842 C CA . LEU A 1 101 ? -32.402 1.025 43.999 1.00 80.44 101 LEU A CA 1
ATOM 843 C C . LEU A 1 101 ? -33.747 1.583 44.481 1.00 80.44 101 LEU A C 1
ATOM 845 O O . LEU A 1 101 ? -33.916 1.822 45.675 1.00 80.44 101 LEU A O 1
ATOM 849 N N . GLU A 1 102 ? -34.741 1.720 43.598 1.00 79.50 102 GLU A N 1
ATOM 850 C CA . GLU A 1 102 ? -36.095 2.131 43.998 1.00 79.50 102 GLU A CA 1
ATOM 851 C C . GLU A 1 102 ? -36.746 1.161 44.999 1.00 79.50 102 GLU A C 1
ATOM 853 O O . GLU A 1 102 ? -37.427 1.608 45.923 1.00 79.50 102 GLU A O 1
ATOM 858 N N . PHE A 1 103 ? -36.548 -0.155 44.847 1.00 74.69 103 PHE A N 1
ATOM 859 C CA . PHE A 1 103 ? -37.066 -1.156 45.791 1.00 74.69 103 PHE A CA 1
ATOM 860 C C . PHE A 1 103 ? -36.373 -1.107 47.150 1.00 74.69 103 PHE A C 1
ATOM 862 O O . PHE A 1 103 ? -37.039 -1.253 48.176 1.00 74.69 103 PHE A O 1
ATOM 869 N N . ILE A 1 104 ? -35.058 -0.898 47.158 1.00 72.50 104 ILE A N 1
ATOM 870 C CA . ILE A 1 104 ? -34.281 -0.737 48.390 1.00 72.50 104 ILE A CA 1
ATOM 871 C C . ILE A 1 104 ? -34.757 0.521 49.124 1.00 72.50 104 ILE A C 1
ATOM 873 O O . ILE A 1 104 ? -35.075 0.450 50.304 1.00 72.50 104 ILE A O 1
ATOM 877 N N . ASN A 1 105 ? -34.936 1.633 48.410 1.00 65.94 105 ASN A N 1
ATOM 878 C CA . ASN A 1 105 ? -35.375 2.897 49.001 1.00 65.94 105 ASN A CA 1
ATOM 879 C C . ASN A 1 105 ? -36.843 2.886 49.468 1.00 65.94 105 ASN A C 1
ATOM 881 O O . ASN A 1 105 ? -37.188 3.617 50.390 1.00 65.94 105 ASN A O 1
ATOM 885 N N . LYS A 1 106 ? -37.718 2.069 48.860 1.00 62.72 106 LYS A N 1
ATOM 886 C CA . LYS A 1 106 ? -39.135 1.949 49.261 1.00 62.72 106 LYS A CA 1
ATOM 887 C C . LYS A 1 106 ? -39.393 1.018 50.443 1.00 62.72 106 LYS A C 1
ATOM 889 O O . LYS A 1 106 ? -40.409 1.187 51.103 1.00 62.72 106 LYS A O 1
ATOM 894 N N . ASN A 1 107 ? -38.538 0.024 50.684 1.00 53.31 107 ASN A N 1
ATOM 895 C CA . ASN A 1 107 ? -38.758 -0.975 51.738 1.00 53.31 107 ASN A CA 1
ATOM 896 C C . ASN A 1 107 ? -38.105 -0.609 53.085 1.00 53.31 107 ASN A C 1
ATOM 898 O O . ASN A 1 107 ? -38.185 -1.396 54.026 1.00 53.31 107 ASN A O 1
ATOM 902 N N . VAL A 1 108 ? -37.487 0.571 53.207 1.00 50.28 108 VAL A N 1
ATOM 903 C CA . VAL A 1 108 ? -36.930 1.088 54.471 1.00 50.28 108 VAL A CA 1
ATOM 904 C C . VAL A 1 108 ? -37.946 2.030 55.137 1.00 50.28 108 VAL A C 1
ATOM 906 O O . VAL A 1 108 ? -37.685 3.201 55.375 1.00 50.28 108 VAL A O 1
ATOM 909 N N . GLU A 1 109 ? -39.134 1.508 55.442 1.00 46.12 109 GLU A N 1
ATOM 910 C CA . GLU A 1 109 ? -39.968 1.999 56.550 1.00 46.12 109 GLU A CA 1
ATOM 911 C C . GLU A 1 109 ? -39.817 0.996 57.702 1.00 46.12 109 GLU A C 1
ATOM 913 O O . GLU A 1 109 ? -40.715 0.220 58.014 1.00 46.12 109 GLU A O 1
ATOM 918 N N . LEU A 1 110 ? -38.622 0.940 58.290 1.00 48.78 110 LEU A N 1
ATOM 919 C CA . LEU A 1 110 ? -38.427 0.300 59.587 1.00 48.78 110 LEU A CA 1
ATOM 920 C C . LEU A 1 110 ? -38.483 1.409 60.636 1.00 48.78 110 LEU A C 1
ATOM 922 O O . LEU A 1 110 ? -37.700 2.357 60.575 1.00 48.78 110 LEU A O 1
ATOM 926 N N . GLU A 1 111 ? -39.439 1.309 61.561 1.00 39.56 111 GLU A N 1
ATOM 927 C CA . GLU A 1 111 ? -39.521 2.183 62.732 1.00 39.56 111 GLU A CA 1
ATOM 928 C C . GLU A 1 111 ? -38.154 2.206 63.443 1.00 39.56 111 GLU A C 1
ATOM 930 O O . GLU A 1 111 ? -37.609 1.140 63.748 1.00 39.56 111 GLU A O 1
ATOM 935 N N . PRO A 1 112 ? -37.553 3.384 63.686 1.00 44.34 112 PRO A N 1
ATOM 936 C CA . PRO A 1 112 ? -36.214 3.440 64.244 1.00 44.34 112 PRO A CA 1
ATOM 937 C C . PRO A 1 112 ? -36.266 3.150 65.746 1.00 44.34 112 PRO A C 1
ATOM 939 O O . PRO A 1 112 ? -36.608 4.014 66.554 1.00 44.34 112 PRO A O 1
ATOM 942 N N . GLU A 1 113 ? -35.863 1.944 66.139 1.00 40.25 113 GLU A N 1
ATOM 943 C CA . GLU A 1 113 ? -35.389 1.693 67.498 1.00 40.25 113 GLU A CA 1
ATOM 944 C C . GLU A 1 113 ? -33.950 2.229 67.583 1.00 40.25 113 GLU A C 1
ATOM 946 O O . GLU A 1 113 ? -32.996 1.650 67.065 1.00 40.25 113 GLU A O 1
ATOM 951 N N . TYR A 1 114 ? -33.811 3.431 68.144 1.00 39.50 114 TYR A N 1
ATOM 952 C CA . TYR A 1 114 ? -32.549 4.162 68.223 1.00 39.50 114 TYR A CA 1
ATOM 953 C C . TYR A 1 114 ? -31.496 3.408 69.050 1.00 39.50 114 TYR A C 1
ATOM 955 O O . TYR A 1 114 ? -31.474 3.509 70.278 1.00 39.50 114 TYR A O 1
ATOM 963 N N . SER A 1 115 ? -30.535 2.764 68.388 1.00 36.97 115 SER A N 1
ATOM 964 C CA . SER A 1 115 ? -29.219 2.502 68.972 1.00 36.97 115 SER A CA 1
ATOM 965 C C . SER A 1 115 ? -28.304 3.694 68.684 1.00 36.97 115 SER A C 1
ATOM 967 O O . SER A 1 115 ? -27.755 3.839 67.591 1.00 36.97 115 SER A O 1
ATOM 969 N N . LYS A 1 116 ? -28.167 4.576 69.679 1.00 42.03 116 LYS A N 1
ATOM 970 C CA . LYS A 1 116 ? -27.060 5.533 69.754 1.00 42.03 116 LYS A CA 1
ATOM 971 C C . LYS A 1 116 ? -25.779 4.727 69.912 1.00 42.03 116 LYS A C 1
ATOM 973 O O . LYS A 1 116 ? -25.601 4.098 70.945 1.00 42.03 116 LYS A O 1
ATOM 978 N N . ASP A 1 117 ? -24.990 4.664 68.851 1.00 43.91 117 ASP A N 1
ATOM 979 C CA . ASP A 1 117 ? -23.539 4.864 68.850 1.00 43.91 117 ASP A CA 1
ATOM 980 C C . ASP A 1 117 ? -22.992 4.312 67.523 1.00 43.91 117 ASP A C 1
ATOM 982 O O . ASP A 1 117 ? -23.099 3.125 67.227 1.00 43.91 117 ASP A O 1
ATOM 986 N N . ASN A 1 118 ? -22.401 5.211 66.728 1.00 44.41 118 ASN A N 1
ATOM 987 C CA . ASN A 1 118 ? -21.676 4.968 65.470 1.00 44.41 118 ASN A CA 1
ATOM 988 C C . ASN A 1 118 ? -22.498 4.821 64.173 1.00 44.41 118 ASN A C 1
ATOM 990 O O . ASN A 1 118 ? -22.191 3.972 63.338 1.00 44.41 118 ASN A O 1
ATOM 994 N N . PHE A 1 119 ? -23.468 5.709 63.936 1.00 43.53 119 PHE A N 1
ATOM 995 C CA . PHE A 1 119 ? -23.869 6.013 62.557 1.00 43.53 119 PHE A CA 1
ATOM 996 C C . PHE A 1 119 ? -22.804 6.922 61.930 1.00 43.53 119 PHE A C 1
ATOM 998 O O . PHE A 1 119 ? -22.719 8.103 62.258 1.00 43.53 119 PHE A O 1
ATOM 1005 N N . LEU A 1 120 ? -21.966 6.353 61.059 1.00 51.03 120 LEU A N 1
ATOM 1006 C CA . LEU A 1 120 ? -21.329 7.130 59.995 1.00 51.03 120 LEU A CA 1
ATOM 1007 C C . LEU A 1 120 ? -22.452 7.737 59.149 1.00 51.03 120 LEU A C 1
ATOM 1009 O O . LEU A 1 120 ? -23.396 7.026 58.792 1.00 51.03 120 LEU A O 1
ATOM 1013 N N . ASP A 1 121 ? -22.371 9.043 58.900 1.00 52.16 121 ASP A N 1
ATOM 1014 C CA . ASP A 1 121 ? -23.382 9.793 58.160 1.00 52.16 121 ASP A CA 1
ATOM 1015 C C . ASP A 1 121 ? -23.655 9.104 56.816 1.00 52.16 121 ASP A C 1
ATOM 1017 O O . ASP A 1 121 ? -22.744 8.794 56.048 1.00 52.16 121 ASP A O 1
ATOM 1021 N N . PHE A 1 122 ? -24.927 8.825 56.537 1.00 53.44 122 PHE A N 1
ATOM 1022 C CA . PHE A 1 122 ? -25.348 8.105 55.331 1.00 53.44 122 PHE A CA 1
ATOM 1023 C C . PHE A 1 122 ? -24.961 8.869 54.047 1.00 53.44 122 PHE A C 1
ATOM 1025 O O . PHE A 1 122 ? -24.747 8.261 52.996 1.00 53.44 122 PHE A O 1
ATOM 1032 N N . ASP A 1 123 ? -24.810 10.193 54.154 1.00 56.47 123 ASP A N 1
ATOM 1033 C CA . ASP A 1 123 ? -24.295 11.060 53.094 1.00 56.47 123 ASP A CA 1
ATOM 1034 C C . ASP A 1 123 ? -22.804 10.818 52.806 1.00 56.47 123 ASP A C 1
ATOM 1036 O O . ASP A 1 123 ? -22.408 10.823 51.642 1.00 56.47 123 ASP A O 1
ATOM 1040 N N . ASP A 1 124 ? -21.980 10.499 53.810 1.00 53.94 124 ASP A N 1
ATOM 1041 C CA . ASP A 1 124 ? -20.560 10.185 53.598 1.00 53.94 124 ASP A CA 1
ATOM 1042 C C . ASP A 1 124 ? -20.379 8.832 52.895 1.00 53.94 124 ASP A C 1
ATOM 1044 O O . ASP A 1 124 ? -19.544 8.702 52.001 1.00 53.94 124 ASP A O 1
ATOM 1048 N N . ALA A 1 125 ? -21.197 7.826 53.222 1.00 56.34 125 ALA A N 1
ATOM 1049 C CA . ALA A 1 125 ? -21.154 6.529 52.539 1.00 56.34 125 ALA A CA 1
ATOM 1050 C C . ALA A 1 125 ? -21.618 6.621 51.074 1.00 56.34 125 ALA A C 1
ATOM 1052 O O . ALA A 1 125 ? -21.049 5.961 50.203 1.00 56.34 125 ALA A O 1
ATOM 1053 N N . LYS A 1 126 ? -22.621 7.460 50.785 1.00 58.03 126 LYS A N 1
ATOM 1054 C CA . LYS A 1 126 ? -23.093 7.714 49.419 1.00 58.03 126 LYS A CA 1
ATOM 1055 C C . LYS A 1 126 ? -22.053 8.472 48.590 1.00 58.03 126 LYS A C 1
ATOM 1057 O O . LYS A 1 126 ? -21.786 8.060 47.467 1.00 58.03 126 LYS A O 1
ATOM 1062 N N . ASN A 1 127 ? -21.420 9.498 49.163 1.00 60.16 127 ASN A N 1
ATOM 1063 C CA . ASN A 1 127 ? -20.353 10.253 48.502 1.00 60.16 127 ASN A CA 1
ATOM 1064 C C . ASN A 1 127 ? -19.126 9.374 48.205 1.00 60.16 127 ASN A C 1
ATOM 1066 O O . ASN A 1 127 ? -18.550 9.481 47.130 1.00 60.16 127 ASN A O 1
ATOM 1070 N N . VAL A 1 128 ? -18.762 8.452 49.107 1.00 65.25 128 VAL A N 1
ATOM 1071 C CA . VAL A 1 128 ? -17.646 7.512 48.883 1.00 65.25 128 VAL A CA 1
ATOM 1072 C C . VAL A 1 128 ? -17.951 6.514 47.762 1.00 65.25 128 VAL A C 1
ATOM 1074 O O . VAL A 1 128 ? -17.060 6.194 46.977 1.00 65.25 128 VAL A O 1
ATOM 1077 N N . VAL A 1 129 ? -19.189 6.020 47.662 1.00 68.31 129 VAL A N 1
ATOM 1078 C CA . VAL A 1 129 ? -19.592 5.117 46.570 1.00 68.31 129 VAL A CA 1
ATOM 1079 C C . VAL A 1 129 ? -19.678 5.874 45.240 1.00 68.31 129 VAL A C 1
ATOM 1081 O O . VAL A 1 129 ? -19.204 5.370 44.227 1.00 68.31 129 VAL A O 1
ATOM 1084 N N . GLU A 1 130 ? -20.218 7.093 45.232 1.00 71.25 130 GLU A N 1
ATOM 1085 C CA . GLU A 1 130 ? -20.295 7.948 44.038 1.00 71.25 130 GLU A CA 1
ATOM 1086 C C . GLU A 1 130 ? -18.894 8.330 43.521 1.00 71.25 130 GLU A C 1
ATOM 1088 O O . GLU A 1 130 ? -18.620 8.178 42.330 1.00 71.25 130 GLU A O 1
ATOM 1093 N N . ASP A 1 131 ? -17.958 8.667 44.416 1.00 73.31 131 ASP A N 1
ATOM 1094 C CA . ASP A 1 131 ? -16.549 8.911 44.073 1.00 73.31 131 ASP A CA 1
ATOM 1095 C C . ASP A 1 131 ? -15.840 7.658 43.524 1.00 73.31 131 ASP A C 1
ATOM 1097 O O . ASP A 1 131 ? -14.984 7.767 42.639 1.00 73.31 131 ASP A O 1
ATOM 1101 N N . GLN A 1 132 ? -16.180 6.461 44.020 1.00 73.81 132 GLN A N 1
ATOM 1102 C CA . GLN A 1 132 ? -15.643 5.199 43.497 1.00 73.81 132 GLN A CA 1
ATOM 1103 C C . GLN A 1 132 ? -16.143 4.916 42.074 1.00 73.81 132 GLN A C 1
ATOM 1105 O O . GLN A 1 132 ? -15.330 4.613 41.199 1.00 73.81 132 GLN A O 1
ATOM 1110 N N . TYR A 1 133 ? -17.441 5.092 41.809 1.00 74.62 133 TYR A N 1
ATOM 1111 C CA . TYR A 1 133 ? -18.002 4.949 40.459 1.00 74.62 133 TYR A CA 1
ATOM 1112 C C . TYR A 1 133 ? -17.424 5.978 39.478 1.00 74.62 133 TYR A C 1
ATOM 1114 O O . TYR A 1 133 ? -17.102 5.636 38.338 1.00 74.62 133 TYR A O 1
ATOM 1122 N N . ASP A 1 134 ? -17.226 7.220 39.918 1.00 79.50 134 ASP A N 1
ATOM 1123 C CA . ASP A 1 134 ? -16.608 8.268 39.105 1.00 79.50 134 ASP A CA 1
ATOM 1124 C C . ASP A 1 134 ? -15.131 7.982 38.801 1.00 79.50 134 ASP A C 1
ATOM 1126 O O . ASP A 1 134 ? -14.637 8.313 37.716 1.00 79.50 134 ASP A O 1
ATOM 1130 N N . GLN A 1 135 ? -14.396 7.372 39.735 1.00 79.69 135 GLN A N 1
ATOM 1131 C CA . GLN A 1 135 ? -13.030 6.910 39.482 1.00 79.69 135 GLN A CA 1
ATOM 1132 C C . GLN A 1 135 ? -12.998 5.744 38.493 1.00 79.69 135 GLN A C 1
ATOM 1134 O O . GLN A 1 135 ? -12.196 5.778 37.558 1.00 79.69 135 GLN A O 1
ATOM 1139 N N . GLU A 1 136 ? -13.876 4.752 38.645 1.00 78.44 136 GLU A N 1
ATOM 1140 C CA . GLU A 1 136 ? -13.967 3.621 37.717 1.00 78.44 136 GLU A CA 1
ATOM 1141 C C . GLU A 1 136 ? -14.344 4.074 36.302 1.00 78.44 136 GLU A C 1
ATOM 1143 O O . GLU A 1 136 ? -13.713 3.646 35.332 1.00 78.44 136 GLU A O 1
ATOM 1148 N N . MET A 1 137 ? -15.283 5.016 36.162 1.00 78.38 137 MET A N 1
ATOM 1149 C CA . MET A 1 137 ? -15.635 5.579 34.855 1.00 78.38 137 MET A CA 1
ATOM 1150 C C . MET A 1 137 ? -14.483 6.344 34.207 1.00 78.38 137 MET A C 1
ATOM 1152 O O . MET A 1 137 ? -14.250 6.193 33.008 1.00 78.38 137 MET A O 1
ATOM 1156 N N . LYS A 1 138 ? -13.705 7.111 34.979 1.00 84.38 138 LYS A N 1
ATOM 1157 C CA . LYS A 1 138 ? -12.510 7.798 34.454 1.00 84.38 138 LYS A CA 1
ATOM 1158 C C . LYS A 1 138 ? -11.452 6.816 33.958 1.00 84.38 138 LYS A C 1
ATOM 1160 O O . LYS A 1 138 ? -10.821 7.072 32.933 1.00 84.38 138 LYS A O 1
ATOM 1165 N N . VAL A 1 139 ? -11.255 5.700 34.661 1.00 83.94 139 VAL A N 1
ATOM 1166 C CA . VAL A 1 139 ? -10.346 4.633 34.216 1.00 83.94 139 VAL A CA 1
ATOM 1167 C C . VAL A 1 139 ? -10.869 3.999 32.925 1.00 83.94 139 VAL A C 1
ATOM 1169 O O . VAL A 1 139 ? -10.111 3.855 31.966 1.00 83.94 139 VAL A O 1
ATOM 1172 N N . TYR A 1 140 ? -12.170 3.716 32.849 1.00 81.19 140 TYR A N 1
ATOM 1173 C CA . TYR A 1 140 ? -12.793 3.136 31.659 1.00 81.19 140 TYR A CA 1
ATOM 1174 C C . TYR A 1 140 ? -12.696 4.059 30.430 1.00 81.19 140 TYR A C 1
ATOM 1176 O O . TYR A 1 140 ? -12.350 3.620 29.332 1.00 81.19 140 TYR A O 1
ATOM 1184 N N . GLU A 1 141 ? -12.927 5.364 30.603 1.00 84.25 141 GLU A N 1
ATOM 1185 C CA . GLU A 1 141 ? -12.748 6.362 29.542 1.00 84.25 141 GLU A CA 1
ATOM 1186 C C . GLU A 1 141 ? -11.293 6.444 29.059 1.00 84.25 141 GLU A C 1
ATOM 1188 O O . GLU A 1 141 ? -11.040 6.549 27.854 1.00 84.25 141 GLU A O 1
ATOM 1193 N N . GLN A 1 142 ? -10.322 6.363 29.976 1.00 85.19 142 GLN A N 1
ATOM 1194 C CA . GLN A 1 142 ? -8.902 6.334 29.622 1.00 85.19 142 GLN A CA 1
ATOM 1195 C C . GLN A 1 142 ? -8.531 5.075 28.831 1.00 85.19 142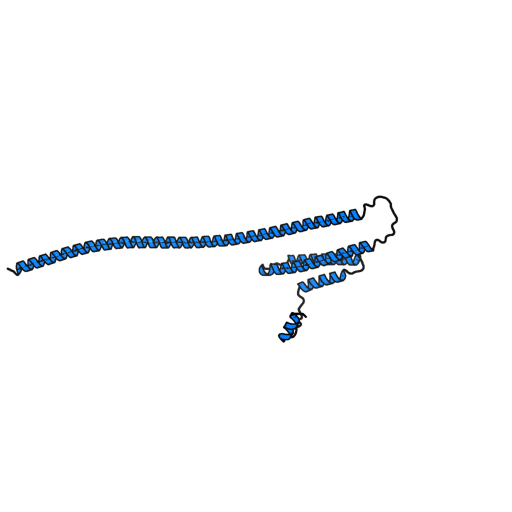 GLN A C 1
ATOM 1197 O O . GLN A 1 142 ? -7.791 5.173 27.849 1.00 85.19 142 GLN A O 1
ATOM 1202 N N . GLU A 1 143 ? -9.063 3.910 29.202 1.00 84.12 143 GLU A N 1
ATOM 1203 C CA . GLU A 1 143 ? -8.841 2.662 28.466 1.00 84.12 143 GLU A CA 1
ATOM 1204 C C . GLU A 1 143 ? -9.425 2.708 27.049 1.00 84.12 143 GLU A C 1
ATOM 1206 O O . GLU A 1 143 ? -8.756 2.300 26.093 1.00 84.12 143 GLU A O 1
ATOM 1211 N N . ILE A 1 144 ? -10.634 3.256 26.880 1.00 84.88 144 ILE A N 1
ATOM 1212 C CA . ILE A 1 144 ? -11.239 3.457 25.553 1.00 84.88 144 ILE A CA 1
ATOM 1213 C C . ILE A 1 144 ? -10.355 4.369 24.706 1.00 84.88 144 ILE A C 1
ATOM 1215 O O . ILE A 1 144 ? -10.035 4.036 23.565 1.00 84.88 144 ILE A O 1
ATOM 1219 N N . LYS A 1 145 ? -9.907 5.493 25.270 1.00 88.38 145 LYS A N 1
ATOM 1220 C CA . LYS A 1 145 ? -9.070 6.450 24.548 1.00 88.38 145 LYS A CA 1
ATOM 1221 C C . LYS A 1 145 ? -7.739 5.831 24.111 1.00 88.38 145 LYS A C 1
ATOM 1223 O O . LYS A 1 145 ? -7.339 5.988 22.961 1.00 88.38 145 LYS A O 1
ATOM 1228 N N . MET A 1 146 ? -7.095 5.063 24.990 1.00 87.06 146 MET A N 1
ATOM 1229 C CA . MET A 1 146 ? -5.878 4.306 24.669 1.00 87.06 146 MET A CA 1
ATOM 1230 C C . MET A 1 146 ? -6.111 3.288 23.547 1.00 87.06 146 MET A C 1
ATOM 1232 O O . MET A 1 146 ? -5.262 3.110 22.670 1.00 87.06 146 MET A O 1
ATOM 1236 N N . ARG A 1 147 ? -7.269 2.622 23.543 1.00 86.38 147 ARG A N 1
ATOM 1237 C CA . ARG A 1 147 ? -7.642 1.674 22.490 1.00 86.38 147 ARG A CA 1
ATOM 1238 C C . ARG A 1 147 ? -7.849 2.369 21.144 1.00 86.38 147 ARG A C 1
ATOM 1240 O O . ARG A 1 147 ? -7.361 1.860 20.134 1.00 86.38 147 ARG A O 1
ATOM 1247 N N . ASP A 1 148 ? -8.517 3.516 21.133 1.00 89.38 148 ASP A N 1
ATOM 1248 C CA . ASP A 1 148 ? -8.740 4.311 19.923 1.00 89.38 148 ASP A CA 1
ATOM 1249 C C . ASP A 1 148 ? -7.417 4.845 19.357 1.00 89.38 148 ASP A C 1
ATOM 1251 O O . ASP A 1 148 ? -7.170 4.750 18.152 1.00 89.38 148 ASP A O 1
ATOM 1255 N N . GLU A 1 149 ? -6.523 5.332 20.222 1.00 91.50 149 GLU A N 1
ATOM 1256 C CA . GLU A 1 149 ? -5.169 5.757 19.847 1.00 91.50 149 GLU A CA 1
ATOM 1257 C C . GLU A 1 149 ? -4.357 4.591 19.261 1.00 91.50 149 GLU A C 1
ATOM 1259 O O . GLU A 1 149 ? -3.694 4.742 18.230 1.00 91.50 149 GLU A O 1
ATOM 1264 N N . TYR A 1 150 ? -4.458 3.396 19.852 1.00 92.31 150 TYR A N 1
ATOM 1265 C CA . TYR A 1 150 ? -3.807 2.195 19.330 1.00 92.31 150 TYR A CA 1
ATOM 1266 C C . TYR A 1 150 ? -4.371 1.771 17.967 1.00 92.31 150 TYR A C 1
ATOM 1268 O O . TYR A 1 150 ? -3.619 1.385 17.066 1.00 92.31 150 TYR A O 1
ATOM 1276 N N . GLU A 1 151 ? -5.689 1.850 17.779 1.00 91.88 151 GLU A N 1
ATOM 1277 C CA . GLU A 1 151 ? -6.322 1.518 16.505 1.00 91.88 151 GLU A CA 1
ATOM 1278 C C . GLU A 1 151 ? -5.932 2.515 15.406 1.00 91.88 151 GLU A C 1
ATOM 1280 O O . GLU A 1 151 ? -5.602 2.101 14.288 1.00 91.88 151 GLU A O 1
ATOM 1285 N N . GLN A 1 152 ? -5.886 3.810 15.729 1.00 93.19 152 GLN A N 1
ATOM 1286 C CA . GLN A 1 152 ? -5.377 4.841 14.826 1.00 93.19 152 GLN A CA 1
ATOM 1287 C C . GLN A 1 152 ? -3.910 4.592 14.467 1.00 93.19 152 GLN A C 1
ATOM 1289 O O . GLN A 1 152 ? -3.566 4.578 13.285 1.00 93.19 152 GLN A O 1
ATOM 1294 N N . ALA A 1 153 ? -3.053 4.305 15.450 1.00 90.25 153 ALA A N 1
ATOM 1295 C CA . ALA A 1 153 ? -1.652 3.973 15.201 1.00 90.25 153 ALA A CA 1
ATOM 1296 C C . ALA A 1 153 ? -1.513 2.748 14.282 1.00 90.25 153 ALA A C 1
ATOM 1298 O O . ALA A 1 153 ? -0.704 2.746 13.351 1.00 90.25 153 ALA A O 1
ATOM 1299 N N . ARG A 1 154 ? -2.341 1.717 14.480 1.00 92.56 154 ARG A N 1
ATOM 1300 C CA . ARG A 1 154 ? -2.350 0.515 13.639 1.00 92.56 154 ARG A CA 1
ATOM 1301 C C . ARG A 1 154 ? -2.785 0.810 12.200 1.00 92.56 154 ARG A C 1
ATOM 1303 O O . ARG A 1 154 ? -2.184 0.255 11.275 1.00 92.56 154 ARG A O 1
ATOM 1310 N N . LYS A 1 155 ? -3.784 1.678 11.999 1.00 93.44 155 LYS A N 1
ATOM 1311 C CA . LYS A 1 155 ? -4.194 2.153 10.664 1.00 93.44 155 LYS A CA 1
ATOM 1312 C C . LYS A 1 155 ? -3.049 2.903 9.984 1.00 93.44 155 LYS A C 1
ATOM 1314 O O . LYS A 1 155 ? -2.652 2.503 8.891 1.00 93.44 155 LYS A O 1
ATOM 1319 N N . SER A 1 156 ? -2.424 3.855 10.675 1.00 92.12 156 SER A N 1
ATOM 1320 C CA . SER A 1 156 ? -1.265 4.603 10.167 1.00 92.12 156 SER A CA 1
ATOM 1321 C C . SER A 1 156 ? -0.096 3.689 9.781 1.00 92.12 156 SER A C 1
ATOM 1323 O O . SER A 1 156 ? 0.493 3.842 8.714 1.00 92.12 156 SER A O 1
ATOM 1325 N N . ILE A 1 157 ? 0.224 2.676 10.596 1.00 94.38 157 ILE A N 1
ATOM 1326 C CA . ILE A 1 157 ? 1.268 1.688 10.267 1.00 94.38 157 ILE A CA 1
ATOM 1327 C C . ILE A 1 157 ? 0.896 0.888 9.010 1.00 94.38 157 ILE A C 1
ATOM 1329 O O . ILE A 1 157 ? 1.754 0.617 8.165 1.00 94.38 157 ILE A O 1
ATOM 1333 N N . SER A 1 158 ? -0.374 0.507 8.863 1.00 93.50 158 SER A N 1
ATOM 1334 C CA . SER A 1 158 ? -0.856 -0.197 7.671 1.00 93.50 158 SER A CA 1
ATOM 1335 C C . SER A 1 158 ? -0.753 0.672 6.414 1.00 93.50 158 SER A C 1
ATOM 1337 O O . SER A 1 158 ? -0.328 0.187 5.365 1.00 93.50 158 SER A O 1
ATOM 1339 N N . GLU A 1 159 ? -1.091 1.956 6.516 1.00 93.75 159 GLU A N 1
ATOM 1340 C CA . GLU A 1 159 ? -0.938 2.928 5.430 1.00 93.75 159 GLU A CA 1
ATOM 1341 C C . GLU A 1 159 ? 0.530 3.105 5.040 1.00 93.75 159 GLU A C 1
ATOM 1343 O O . GLU A 1 159 ? 0.867 2.980 3.862 1.00 93.75 159 GLU A O 1
ATOM 1348 N N . ILE A 1 160 ? 1.427 3.274 6.019 1.00 94.31 160 ILE A N 1
ATOM 1349 C CA . ILE A 1 160 ? 2.877 3.343 5.788 1.00 94.31 160 ILE A CA 1
ATOM 1350 C C . ILE A 1 160 ? 3.365 2.090 5.054 1.00 94.31 160 ILE A C 1
ATOM 1352 O O . ILE A 1 160 ? 4.112 2.193 4.080 1.00 94.31 160 ILE A O 1
ATOM 1356 N N . LYS A 1 161 ? 2.917 0.899 5.466 1.00 92.69 161 LYS A N 1
ATOM 1357 C CA . LYS A 1 161 ? 3.287 -0.363 4.810 1.00 92.69 161 LYS A CA 1
ATOM 1358 C C . LYS A 1 161 ? 2.796 -0.426 3.361 1.00 92.69 161 LYS A C 1
ATOM 1360 O O . LYS A 1 161 ? 3.503 -0.946 2.497 1.00 92.69 161 LYS A O 1
ATOM 1365 N N . ASN A 1 162 ? 1.606 0.097 3.076 1.00 93.44 162 ASN A N 1
ATOM 1366 C CA . ASN A 1 162 ? 1.083 0.172 1.713 1.00 93.44 162 ASN A CA 1
ATOM 1367 C C . ASN A 1 162 ? 1.885 1.159 0.856 1.00 93.44 162 ASN A C 1
ATOM 1369 O O . ASN A 1 162 ? 2.274 0.814 -0.259 1.00 93.44 162 ASN A O 1
ATOM 1373 N N . ILE A 1 163 ? 2.221 2.331 1.397 1.00 94.88 163 ILE A N 1
ATOM 1374 C CA . ILE A 1 163 ? 3.085 3.312 0.728 1.00 94.88 163 ILE A CA 1
ATOM 1375 C C . ILE A 1 163 ? 4.459 2.702 0.433 1.00 94.88 163 ILE A C 1
ATOM 1377 O O . ILE A 1 163 ? 4.951 2.813 -0.687 1.00 94.88 163 ILE A O 1
ATOM 1381 N N . GLN A 1 164 ? 5.058 1.985 1.387 1.00 94.94 164 GLN A N 1
ATOM 1382 C CA . GLN A 1 164 ? 6.334 1.295 1.176 1.00 94.94 164 GLN A CA 1
ATOM 1383 C C . GLN A 1 164 ? 6.266 0.264 0.044 1.00 94.94 164 GLN A C 1
ATOM 1385 O O . GLN A 1 164 ? 7.197 0.181 -0.760 1.00 94.94 164 GLN A O 1
ATOM 1390 N N . LYS A 1 165 ? 5.167 -0.494 -0.070 1.00 94.19 165 LYS A N 1
ATOM 1391 C CA . LYS A 1 165 ? 4.973 -1.421 -1.197 1.00 94.19 165 LYS A CA 1
ATOM 1392 C C . LYS A 1 165 ? 4.929 -0.680 -2.530 1.00 94.19 165 LYS A C 1
ATOM 1394 O O . LYS A 1 165 ? 5.604 -1.101 -3.462 1.00 94.19 165 LYS A O 1
ATOM 1399 N N . ILE A 1 166 ? 4.193 0.430 -2.605 1.00 95.62 166 ILE A N 1
ATOM 1400 C CA . ILE A 1 166 ? 4.101 1.255 -3.819 1.00 95.62 166 ILE A CA 1
ATOM 1401 C C . ILE A 1 166 ? 5.480 1.804 -4.199 1.00 95.62 166 ILE A C 1
ATOM 1403 O O . ILE A 1 166 ? 5.898 1.670 -5.345 1.00 95.62 166 ILE A O 1
ATOM 1407 N N . ILE A 1 167 ? 6.224 2.353 -3.233 1.00 95.31 167 ILE A N 1
ATOM 1408 C CA . ILE A 1 167 ? 7.600 2.825 -3.448 1.00 95.31 167 ILE A CA 1
ATOM 1409 C C . ILE A 1 167 ? 8.479 1.693 -3.989 1.00 95.31 167 ILE A C 1
ATOM 1411 O O . ILE A 1 167 ? 9.210 1.896 -4.952 1.00 95.31 167 ILE A O 1
ATOM 1415 N N . THR A 1 168 ? 8.387 0.496 -3.408 1.00 95.81 168 THR A N 1
ATOM 1416 C CA . THR A 1 168 ? 9.178 -0.663 -3.849 1.00 95.81 168 THR A CA 1
ATOM 1417 C C . THR A 1 168 ? 8.875 -1.041 -5.299 1.00 95.81 168 THR A C 1
ATOM 1419 O O . THR A 1 168 ? 9.802 -1.245 -6.080 1.00 95.81 168 THR A O 1
ATOM 1422 N N . VAL A 1 169 ? 7.594 -1.092 -5.676 1.00 95.75 169 VAL A N 1
ATOM 1423 C CA . VAL A 1 169 ? 7.173 -1.388 -7.054 1.00 95.75 169 VAL A CA 1
ATOM 1424 C C . VAL A 1 169 ? 7.691 -0.323 -8.021 1.00 95.75 169 VAL A C 1
ATOM 1426 O O . VAL A 1 169 ? 8.305 -0.663 -9.029 1.00 95.75 169 VAL A O 1
ATOM 1429 N N . ASN A 1 170 ? 7.539 0.957 -7.676 1.00 95.50 170 ASN A N 1
ATOM 1430 C CA . ASN A 1 170 ? 8.022 2.060 -8.506 1.00 95.50 170 ASN A CA 1
ATOM 1431 C C . ASN A 1 170 ? 9.549 2.031 -8.676 1.00 95.50 170 ASN A C 1
ATOM 1433 O O . ASN A 1 170 ? 10.049 2.315 -9.760 1.00 95.50 170 ASN A O 1
ATOM 1437 N N . LEU A 1 171 ? 10.303 1.675 -7.629 1.00 94.62 171 LEU A N 1
ATOM 1438 C CA . LEU A 1 171 ? 11.759 1.530 -7.713 1.00 94.62 171 LEU A CA 1
ATOM 1439 C C . LEU A 1 171 ? 12.169 0.379 -8.639 1.00 94.62 171 LEU A C 1
ATOM 1441 O O . LEU A 1 171 ? 13.127 0.525 -9.396 1.00 94.62 171 LEU A O 1
ATOM 1445 N N . MET A 1 172 ? 11.446 -0.744 -8.609 1.00 94.62 172 MET A N 1
ATOM 1446 C CA . MET A 1 172 ? 11.682 -1.855 -9.536 1.00 94.62 172 MET A CA 1
ATOM 1447 C C . MET A 1 172 ? 11.410 -1.444 -10.986 1.00 94.62 172 MET A C 1
ATOM 1449 O O . MET A 1 172 ? 12.254 -1.676 -11.852 1.00 94.62 172 MET A O 1
ATOM 1453 N N . GLU A 1 173 ? 10.282 -0.777 -11.242 1.00 95.31 173 GLU A N 1
ATOM 1454 C CA . GLU A 1 173 ? 9.928 -0.295 -12.580 1.00 95.31 173 GLU A CA 1
ATOM 1455 C C . GLU A 1 173 ? 10.952 0.724 -13.104 1.00 95.31 173 GLU A C 1
ATOM 1457 O O . GLU A 1 173 ? 11.427 0.623 -14.237 1.00 95.31 173 GLU A O 1
ATOM 1462 N N . GLN A 1 174 ? 11.365 1.678 -12.264 1.00 96.00 174 GLN A N 1
ATOM 1463 C CA . GLN A 1 174 ? 12.415 2.636 -12.617 1.00 96.00 174 GLN A CA 1
ATOM 1464 C C . GLN A 1 174 ? 13.750 1.939 -12.907 1.00 96.00 174 GLN A C 1
ATOM 1466 O O . GLN A 1 174 ? 14.454 2.339 -13.836 1.00 96.00 174 GLN A O 1
ATOM 1471 N N . GLY A 1 175 ? 14.087 0.879 -12.169 1.00 95.50 175 GLY A N 1
ATOM 1472 C CA . GLY A 1 175 ? 15.255 0.044 -12.448 1.00 95.50 175 GLY A CA 1
ATOM 1473 C C . GLY A 1 175 ? 15.223 -0.548 -13.860 1.00 95.50 175 GLY A C 1
ATOM 1474 O O . GLY A 1 175 ? 16.190 -0.408 -14.613 1.00 95.50 175 GLY A O 1
ATOM 1475 N N . GLU A 1 176 ? 14.088 -1.120 -14.265 1.00 93.69 176 GLU A N 1
ATOM 1476 C CA . GLU A 1 176 ? 13.904 -1.665 -15.615 1.00 93.69 176 GLU A CA 1
ATOM 1477 C C . GLU A 1 176 ? 14.006 -0.573 -16.696 1.00 93.69 176 GLU A C 1
ATOM 1479 O O . GLU A 1 176 ? 14.667 -0.746 -17.729 1.00 93.69 176 GLU A O 1
ATOM 1484 N N . GLN A 1 177 ? 13.402 0.594 -16.457 1.00 94.38 177 GLN A N 1
ATOM 1485 C CA . GLN A 1 177 ? 13.492 1.732 -17.372 1.00 94.38 177 GLN A CA 1
ATOM 1486 C C . GLN A 1 177 ? 14.943 2.205 -17.550 1.00 94.38 177 GLN A C 1
ATOM 1488 O O . GLN A 1 177 ? 15.376 2.451 -18.682 1.00 94.38 177 GLN A O 1
ATOM 1493 N N . ILE A 1 178 ? 15.718 2.282 -16.464 1.00 95.88 178 ILE A N 1
ATOM 1494 C CA . ILE A 1 178 ? 17.139 2.648 -16.503 1.00 95.88 178 ILE A CA 1
ATOM 1495 C C . ILE A 1 178 ? 17.937 1.622 -17.313 1.00 95.88 178 ILE A C 1
ATOM 1497 O O . ILE A 1 178 ? 18.715 2.012 -18.186 1.00 95.88 178 ILE A O 1
ATOM 1501 N N . GLU A 1 179 ? 17.723 0.321 -17.104 1.00 95.50 179 GLU A N 1
ATOM 1502 C CA . GLU A 1 179 ? 18.382 -0.711 -17.912 1.00 95.50 179 GLU A CA 1
ATOM 1503 C C . GLU A 1 179 ? 18.074 -0.565 -19.404 1.00 95.50 179 GLU A C 1
ATOM 1505 O O . GLU A 1 179 ? 18.965 -0.689 -20.254 1.00 95.50 179 GLU A O 1
ATOM 1510 N N . ASN A 1 180 ? 16.821 -0.264 -19.741 1.00 95.38 180 ASN A N 1
ATOM 1511 C CA . ASN A 1 180 ? 16.403 -0.037 -21.117 1.00 95.38 180 ASN A CA 1
ATOM 1512 C C . ASN A 1 180 ? 17.081 1.199 -21.724 1.00 95.38 180 ASN A C 1
ATOM 1514 O O . ASN A 1 180 ? 17.523 1.153 -22.878 1.00 95.38 180 ASN A O 1
ATOM 1518 N N . ILE A 1 181 ? 17.234 2.281 -20.956 1.00 96.06 181 ILE A N 1
ATOM 1519 C CA . ILE A 1 181 ? 17.993 3.469 -21.372 1.00 96.06 181 ILE A CA 1
ATOM 1520 C C . ILE A 1 181 ? 19.468 3.115 -21.595 1.00 96.06 181 ILE A C 1
ATOM 1522 O O . ILE A 1 181 ? 20.036 3.494 -22.620 1.00 96.06 181 ILE A O 1
ATOM 1526 N N . ILE A 1 182 ? 20.085 2.340 -20.700 1.00 96.06 182 ILE A N 1
ATOM 1527 C CA . ILE A 1 182 ? 21.480 1.894 -20.841 1.00 96.06 182 ILE A CA 1
ATOM 1528 C C . ILE A 1 182 ? 21.655 1.058 -22.115 1.00 96.06 182 ILE A C 1
ATOM 1530 O O . ILE A 1 182 ? 22.579 1.310 -22.896 1.00 96.06 182 ILE A O 1
ATOM 1534 N N . LYS A 1 183 ? 20.754 0.101 -22.378 1.00 95.69 183 LYS A N 1
ATOM 1535 C CA . LYS A 1 183 ? 20.765 -0.718 -23.605 1.00 95.69 183 LYS A CA 1
ATOM 1536 C C . LYS A 1 183 ? 20.634 0.154 -24.857 1.00 95.69 183 LYS A C 1
ATOM 1538 O O . LYS A 1 183 ? 21.422 -0.000 -25.793 1.00 95.69 183 LYS A O 1
ATOM 1543 N N . LYS A 1 184 ? 19.695 1.110 -24.866 1.00 95.38 184 LYS A N 1
ATOM 1544 C CA . LYS A 1 184 ? 19.522 2.068 -25.972 1.00 95.38 184 LYS A CA 1
ATOM 1545 C C . LYS A 1 184 ? 20.776 2.916 -26.187 1.00 95.38 184 LYS A C 1
ATOM 1547 O O . LYS A 1 184 ? 21.260 2.985 -27.313 1.00 95.38 184 LYS A O 1
ATOM 1552 N N . ASN A 1 185 ? 21.358 3.477 -25.129 1.00 95.25 185 ASN A N 1
ATOM 1553 C CA . ASN A 1 185 ? 22.586 4.271 -25.213 1.00 95.25 185 ASN A CA 1
ATOM 1554 C C . ASN A 1 185 ? 23.777 3.458 -25.727 1.00 95.25 185 ASN A C 1
ATOM 1556 O O . ASN A 1 185 ? 24.551 3.952 -26.546 1.00 95.25 185 ASN A O 1
ATOM 1560 N N . LYS A 1 186 ? 23.908 2.192 -25.316 1.00 95.50 186 LYS A N 1
ATOM 1561 C CA . LYS A 1 186 ? 24.944 1.291 -25.837 1.00 95.50 186 LYS A CA 1
ATOM 1562 C C . LYS A 1 186 ? 24.784 1.055 -27.341 1.00 95.50 186 LYS A C 1
ATOM 1564 O O . LYS A 1 186 ? 25.775 1.090 -28.070 1.00 95.50 186 LYS A O 1
ATOM 1569 N N . ASN A 1 187 ? 23.552 0.861 -27.810 1.00 94.94 187 ASN A N 1
ATOM 1570 C CA . ASN A 1 187 ? 23.259 0.694 -29.234 1.00 94.94 187 ASN A CA 1
ATOM 1571 C C . ASN A 1 187 ? 23.512 1.982 -30.025 1.00 94.94 187 ASN A C 1
ATOM 1573 O O . ASN A 1 187 ? 24.131 1.926 -31.084 1.00 94.94 187 ASN A O 1
ATOM 1577 N N . ILE A 1 188 ? 23.105 3.140 -29.496 1.00 95.19 188 ILE A N 1
ATOM 1578 C CA . ILE A 1 188 ? 23.383 4.447 -30.108 1.00 95.19 188 ILE A CA 1
ATOM 1579 C C . ILE A 1 188 ? 24.890 4.654 -30.232 1.00 95.19 188 ILE A C 1
ATOM 1581 O O . ILE A 1 188 ? 25.365 4.961 -31.320 1.00 95.19 188 ILE A O 1
ATOM 1585 N N . LYS A 1 189 ? 25.654 4.413 -29.159 1.00 95.44 189 LYS A N 1
ATOM 1586 C CA . LYS A 1 189 ? 27.115 4.521 -29.184 1.00 95.44 189 LYS A CA 1
ATOM 1587 C C . LYS A 1 189 ? 27.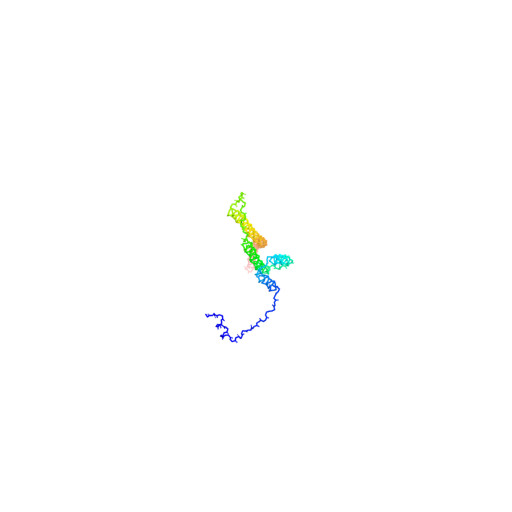722 3.622 -30.262 1.00 95.44 189 LYS A C 1
ATOM 1589 O O . LYS A 1 189 ? 28.493 4.103 -31.081 1.00 95.44 189 LYS A O 1
ATOM 1594 N N . LYS A 1 190 ? 27.309 2.350 -30.323 1.00 94.88 190 LYS A N 1
ATOM 1595 C CA . LYS A 1 190 ? 27.771 1.410 -31.356 1.00 94.88 190 LYS A CA 1
ATOM 1596 C C . LYS A 1 190 ? 27.447 1.900 -32.773 1.00 94.88 190 LYS A C 1
ATOM 1598 O O . LYS A 1 190 ? 28.290 1.786 -33.658 1.00 94.88 190 LYS A O 1
ATOM 1603 N N . ASN A 1 191 ? 26.253 2.448 -32.987 1.00 94.81 191 ASN A N 1
ATOM 1604 C CA . ASN A 1 191 ? 25.841 2.975 -34.287 1.00 94.81 191 ASN A CA 1
ATOM 1605 C C . ASN A 1 191 ? 26.636 4.226 -34.673 1.00 94.81 191 ASN A C 1
ATOM 1607 O O . ASN A 1 191 ? 27.045 4.349 -35.825 1.00 94.81 191 ASN A O 1
ATOM 1611 N N . VAL A 1 192 ? 26.884 5.135 -33.727 1.00 95.62 192 VAL A N 1
ATOM 1612 C CA . VAL A 1 192 ? 27.706 6.332 -33.949 1.00 95.62 192 VAL A CA 1
ATOM 1613 C C . VAL A 1 192 ? 29.141 5.931 -34.279 1.00 95.62 192 VAL A C 1
ATOM 1615 O O . VAL A 1 192 ? 29.655 6.361 -35.309 1.00 95.62 192 VAL A O 1
ATOM 1618 N N . ASP A 1 193 ? 29.752 5.053 -33.482 1.00 94.19 193 ASP A N 1
ATOM 1619 C CA . ASP A 1 193 ? 31.115 4.564 -33.714 1.00 94.19 193 ASP A CA 1
ATOM 1620 C C . ASP A 1 193 ? 31.227 3.873 -35.088 1.00 94.19 193 ASP A C 1
ATOM 1622 O O . ASP A 1 193 ? 32.120 4.186 -35.879 1.00 94.19 193 ASP A O 1
ATOM 1626 N N . GLY A 1 194 ? 30.261 3.011 -35.429 1.00 93.38 194 GLY A N 1
ATOM 1627 C CA . GLY A 1 194 ? 30.184 2.359 -36.739 1.00 93.38 194 GLY A CA 1
ATOM 1628 C C . GLY A 1 194 ? 30.041 3.354 -37.895 1.00 93.38 194 GLY A C 1
ATOM 1629 O O . GLY A 1 194 ? 30.765 3.258 -38.885 1.00 93.38 194 GLY A O 1
ATOM 1630 N N . THR A 1 195 ? 29.175 4.359 -37.746 1.00 94.25 195 THR A N 1
ATOM 1631 C CA . THR A 1 195 ? 28.971 5.411 -38.757 1.00 94.25 195 THR A CA 1
ATOM 1632 C C . THR A 1 195 ? 30.242 6.235 -38.961 1.00 94.25 195 THR A C 1
ATOM 1634 O O . THR A 1 195 ? 30.612 6.547 -40.094 1.00 94.25 195 THR A O 1
ATOM 1637 N N . VAL A 1 196 ? 30.954 6.572 -37.881 1.00 95.25 196 VAL A N 1
ATOM 1638 C CA . VAL A 1 196 ? 32.229 7.302 -37.941 1.00 95.25 196 VAL A CA 1
ATOM 1639 C C . VAL A 1 196 ? 33.280 6.493 -38.706 1.00 95.25 196 VAL A C 1
ATOM 1641 O O . VAL A 1 196 ? 33.999 7.047 -39.544 1.00 95.25 196 VAL A O 1
ATOM 1644 N N . ASP A 1 197 ? 33.360 5.187 -38.467 1.00 94.38 197 ASP A N 1
ATOM 1645 C CA . ASP A 1 197 ? 34.304 4.315 -39.164 1.00 94.38 197 ASP A CA 1
ATOM 1646 C C . ASP A 1 197 ? 33.938 4.098 -40.639 1.00 94.38 197 ASP A C 1
ATOM 1648 O O . ASP A 1 197 ? 34.822 4.095 -41.504 1.00 94.38 197 ASP A O 1
ATOM 1652 N N . GLU A 1 198 ? 32.652 3.992 -40.971 1.00 94.44 198 GLU A N 1
ATOM 1653 C CA . GLU A 1 198 ? 32.186 3.972 -42.361 1.00 94.44 198 GLU A CA 1
ATOM 1654 C C . GLU A 1 198 ? 32.496 5.284 -43.089 1.00 94.44 198 GLU A C 1
ATOM 1656 O O . GLU A 1 198 ? 33.014 5.261 -44.209 1.00 94.44 198 GLU A O 1
ATOM 1661 N N . LEU A 1 199 ? 32.289 6.432 -42.440 1.00 94.12 199 LEU A N 1
ATOM 1662 C CA . LEU A 1 199 ? 32.646 7.742 -42.988 1.00 94.12 199 LEU A CA 1
ATOM 1663 C C . LEU A 1 199 ? 34.151 7.855 -43.268 1.00 94.12 199 LEU A C 1
ATOM 1665 O O . LEU A 1 199 ? 34.542 8.357 -44.330 1.00 94.12 199 LEU A O 1
ATOM 1669 N N . LYS A 1 200 ? 35.011 7.343 -42.374 1.00 94.31 200 LYS A N 1
ATOM 1670 C CA . LYS A 1 200 ? 36.465 7.263 -42.618 1.00 94.31 200 LYS A CA 1
ATOM 1671 C C . LYS A 1 200 ? 36.773 6.403 -43.847 1.00 94.31 200 LYS A C 1
ATOM 1673 O O . LYS A 1 200 ? 37.496 6.855 -44.738 1.00 94.31 200 LYS A O 1
ATOM 1678 N N . LYS A 1 201 ? 36.167 5.214 -43.960 1.00 94.19 201 LYS A N 1
ATOM 1679 C CA . LYS A 1 201 ? 36.339 4.325 -45.127 1.00 94.19 201 LYS A CA 1
ATOM 1680 C C . LYS A 1 201 ? 35.891 4.991 -46.430 1.00 94.19 201 LYS A C 1
ATOM 1682 O O . LYS A 1 201 ? 36.587 4.882 -47.442 1.00 94.19 201 LYS A O 1
ATOM 1687 N N . ILE A 1 202 ? 34.767 5.711 -46.424 1.00 93.88 202 ILE A N 1
ATOM 1688 C CA . ILE A 1 202 ? 34.269 6.458 -47.590 1.00 93.88 202 ILE A CA 1
ATOM 1689 C C . ILE A 1 202 ? 35.256 7.562 -47.984 1.00 93.88 202 ILE A C 1
ATOM 1691 O O . ILE A 1 202 ? 35.571 7.707 -49.169 1.00 93.88 202 ILE A O 1
ATOM 1695 N N . LYS A 1 203 ? 35.793 8.311 -47.012 1.00 93.31 203 LYS A N 1
ATOM 1696 C CA . LYS A 1 203 ? 36.808 9.348 -47.259 1.00 93.31 203 LYS A CA 1
ATOM 1697 C C . LYS A 1 203 ? 38.058 8.762 -47.924 1.00 93.31 203 LYS A C 1
ATOM 1699 O O . LYS A 1 203 ? 38.530 9.309 -48.925 1.00 93.31 203 LYS A O 1
ATOM 1704 N N . ASP A 1 204 ? 38.541 7.621 -47.439 1.00 92.25 204 ASP A N 1
ATOM 1705 C CA . ASP A 1 204 ? 39.702 6.934 -48.011 1.00 92.25 204 ASP A CA 1
ATOM 1706 C C . ASP A 1 204 ? 39.424 6.365 -49.406 1.00 92.25 204 ASP A C 1
ATOM 1708 O O . ASP A 1 204 ? 40.247 6.515 -50.318 1.00 92.25 204 ASP A O 1
ATOM 1712 N N . LYS A 1 205 ? 38.243 5.768 -49.616 1.00 92.62 205 LYS A N 1
ATOM 1713 C CA . LYS A 1 205 ? 37.804 5.278 -50.931 1.00 92.62 205 LYS A CA 1
ATOM 1714 C C . LYS A 1 205 ? 37.715 6.423 -51.940 1.00 92.62 205 LYS A C 1
ATOM 1716 O O . LYS A 1 205 ? 38.214 6.292 -53.057 1.00 92.62 205 LYS A O 1
ATOM 1721 N N . ARG A 1 206 ? 37.166 7.576 -51.540 1.00 92.50 206 ARG A N 1
ATOM 1722 C CA . ARG A 1 206 ? 37.098 8.786 -52.375 1.00 92.50 206 ARG A CA 1
ATOM 1723 C C . ARG A 1 206 ? 38.491 9.295 -52.740 1.00 92.50 206 ARG A C 1
ATOM 1725 O O . ARG A 1 206 ? 38.725 9.635 -53.898 1.00 92.50 206 ARG A O 1
ATOM 1732 N N . ARG A 1 207 ? 39.436 9.310 -51.791 1.00 93.31 207 ARG A N 1
ATOM 1733 C CA . ARG A 1 207 ? 40.836 9.693 -52.054 1.00 93.31 207 ARG A CA 1
ATOM 1734 C C . ARG A 1 207 ? 41.496 8.759 -53.071 1.00 93.31 207 ARG A C 1
ATOM 1736 O O . ARG A 1 207 ? 42.159 9.245 -53.985 1.00 93.31 207 ARG A O 1
ATOM 1743 N N . ARG A 1 208 ? 41.297 7.441 -52.949 1.00 92.19 208 ARG A N 1
ATOM 1744 C CA . ARG A 1 208 ? 41.805 6.458 -53.925 1.00 92.19 208 ARG A CA 1
ATOM 1745 C C . ARG A 1 208 ? 41.168 6.628 -55.302 1.00 92.19 208 ARG A C 1
ATOM 1747 O O . ARG A 1 208 ? 41.891 6.661 -56.289 1.00 92.19 208 ARG A O 1
ATOM 1754 N N . SER A 1 209 ? 39.849 6.801 -55.367 1.00 92.81 209 SER A N 1
ATOM 1755 C CA . SER A 1 209 ? 39.132 7.015 -56.630 1.00 92.81 209 SER A CA 1
ATOM 1756 C C . SER A 1 209 ? 39.619 8.270 -57.360 1.00 92.81 209 SER A C 1
ATOM 1758 O O . SER A 1 209 ? 39.898 8.198 -58.551 1.00 92.81 209 SER A O 1
ATOM 1760 N N . ARG A 1 210 ? 39.845 9.386 -56.648 1.00 93.38 210 ARG A N 1
ATOM 1761 C CA . ARG A 1 210 ? 40.436 10.598 -57.246 1.00 93.38 210 ARG A CA 1
ATOM 1762 C C . ARG A 1 210 ? 41.827 10.348 -57.835 1.00 93.38 210 ARG A C 1
ATOM 1764 O O . ARG A 1 210 ? 42.106 10.822 -58.928 1.00 93.38 210 ARG A O 1
ATOM 1771 N N . ARG A 1 211 ? 42.686 9.594 -57.136 1.00 94.06 211 ARG A N 1
ATOM 1772 C CA . ARG A 1 211 ? 44.017 9.220 -57.653 1.00 94.06 211 ARG A CA 1
ATOM 1773 C C . ARG A 1 211 ? 43.914 8.358 -58.907 1.00 94.06 211 ARG A C 1
ATOM 1775 O O . ARG A 1 211 ? 44.641 8.601 -59.858 1.00 94.06 211 ARG A O 1
ATOM 1782 N N . MET A 1 212 ? 43.008 7.383 -58.913 1.00 94.75 212 MET A N 1
ATOM 1783 C CA . MET A 1 212 ? 42.804 6.510 -60.068 1.00 94.75 212 MET A CA 1
ATOM 1784 C C . MET A 1 212 ? 42.306 7.308 -61.280 1.00 94.75 212 MET A C 1
ATOM 1786 O O . MET A 1 212 ? 42.895 7.203 -62.349 1.00 94.75 212 MET A O 1
ATOM 1790 N N . LEU A 1 213 ? 41.307 8.178 -61.094 1.00 94.50 213 LEU A N 1
ATOM 1791 C CA . LEU A 1 213 ? 40.809 9.058 -62.157 1.00 94.50 213 LEU A CA 1
ATOM 1792 C C . LEU A 1 213 ? 41.909 9.962 -62.724 1.00 94.50 213 LEU A C 1
ATOM 1794 O O . LEU A 1 213 ? 41.990 10.123 -63.936 1.00 94.50 213 LEU A O 1
ATOM 1798 N N . PHE A 1 214 ? 42.780 10.503 -61.868 1.00 95.25 214 PHE A N 1
ATOM 1799 C CA . PHE A 1 214 ? 43.913 11.316 -62.309 1.00 95.25 214 PHE A CA 1
ATOM 1800 C C . PHE A 1 214 ? 44.920 10.517 -63.152 1.00 95.25 214 PHE A C 1
ATOM 1802 O O . PHE A 1 214 ? 45.358 10.983 -64.200 1.00 95.25 214 PHE A O 1
ATOM 1809 N N . ILE A 1 215 ? 45.255 9.291 -62.731 1.00 95.06 215 ILE A N 1
ATOM 1810 C CA . ILE A 1 215 ? 46.128 8.395 -63.507 1.00 95.06 215 ILE A CA 1
ATOM 1811 C C . ILE A 1 215 ? 45.481 8.060 -64.857 1.00 95.06 215 ILE A C 1
ATOM 1813 O O . ILE A 1 215 ? 46.145 8.122 -65.885 1.00 95.06 215 ILE A O 1
ATOM 1817 N N . LEU A 1 216 ? 44.180 7.766 -64.870 1.00 95.00 216 LEU A N 1
ATOM 1818 C CA . LEU A 1 216 ? 43.443 7.459 -66.095 1.00 95.00 216 LEU A CA 1
ATOM 1819 C C . LEU A 1 216 ? 43.441 8.654 -67.060 1.00 95.00 216 LEU A C 1
ATOM 1821 O O . LEU A 1 216 ? 43.697 8.475 -68.248 1.00 95.00 216 LEU A O 1
ATOM 1825 N N . GLN A 1 217 ? 43.240 9.876 -66.554 1.00 94.62 217 GLN A N 1
ATOM 1826 C CA . GLN A 1 217 ? 43.359 11.102 -67.350 1.00 94.62 217 GLN A CA 1
ATOM 1827 C C . GLN A 1 217 ? 44.759 11.262 -67.956 1.00 94.62 217 GLN A C 1
ATOM 1829 O O . GLN A 1 217 ? 44.8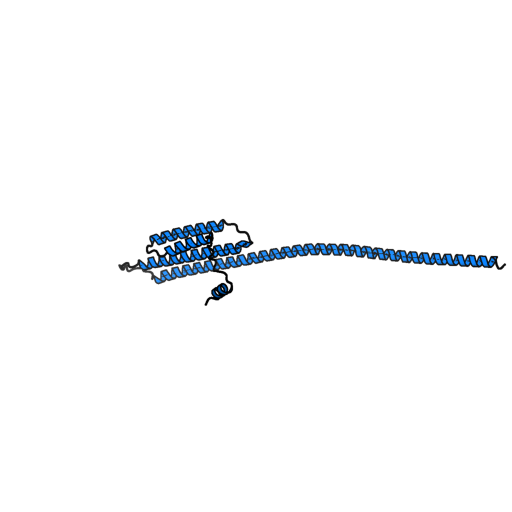68 11.550 -69.147 1.00 94.62 217 GLN A O 1
ATOM 1834 N N . LEU A 1 218 ? 45.822 11.022 -67.181 1.00 94.94 218 LEU A N 1
ATOM 1835 C CA . LEU A 1 218 ? 47.198 11.044 -67.692 1.00 94.94 218 LEU A CA 1
ATOM 1836 C C . LEU A 1 218 ? 47.420 10.014 -68.806 1.00 94.94 218 LEU A C 1
ATOM 1838 O O . LEU A 1 218 ? 48.021 10.346 -69.826 1.00 94.94 218 LEU A O 1
ATOM 1842 N N . CYS A 1 219 ? 46.904 8.791 -68.652 1.00 94.81 219 CYS A N 1
ATOM 1843 C CA . CYS A 1 219 ? 46.989 7.763 -69.690 1.00 94.81 219 CYS A CA 1
ATOM 1844 C C . CYS A 1 219 ? 46.278 8.187 -70.983 1.00 94.81 219 CYS A C 1
ATOM 1846 O O . CYS A 1 219 ? 46.828 8.005 -72.066 1.00 94.81 219 CYS A O 1
ATOM 1848 N N . VAL A 1 220 ? 45.086 8.786 -70.886 1.00 95.00 220 VAL A N 1
ATOM 1849 C CA . VAL A 1 220 ? 44.344 9.276 -72.061 1.00 95.00 220 VAL A CA 1
ATOM 1850 C C . VAL A 1 220 ? 45.110 10.395 -72.768 1.00 95.00 220 VAL A C 1
ATOM 1852 O O . VAL A 1 220 ? 45.248 10.355 -73.988 1.00 95.00 220 VAL A O 1
ATOM 1855 N N . ILE A 1 221 ? 45.664 11.355 -72.020 1.00 95.31 221 ILE A N 1
ATOM 1856 C CA . ILE A 1 221 ? 46.491 12.434 -72.587 1.00 95.31 221 ILE A CA 1
ATOM 1857 C C . ILE A 1 221 ? 47.718 11.854 -73.301 1.00 95.31 221 ILE A C 1
ATOM 1859 O O . ILE A 1 221 ? 48.040 12.274 -74.410 1.00 95.31 221 ILE A O 1
ATOM 1863 N N . PHE A 1 222 ? 48.382 10.866 -72.699 1.00 94.94 222 PHE A N 1
ATOM 1864 C CA . PHE A 1 222 ? 49.541 10.208 -73.301 1.00 94.94 222 PHE A CA 1
ATOM 1865 C C . PHE A 1 222 ? 49.191 9.498 -74.617 1.00 94.94 222 PHE A C 1
ATOM 1867 O O . PHE A 1 222 ? 49.907 9.652 -75.605 1.00 94.94 222 PHE A O 1
ATOM 1874 N N . ILE A 1 223 ? 48.067 8.774 -74.662 1.00 94.25 223 ILE A N 1
ATOM 1875 C CA . ILE A 1 223 ? 47.578 8.126 -75.889 1.00 94.25 223 ILE A CA 1
ATOM 1876 C C . ILE A 1 223 ? 47.262 9.171 -76.964 1.00 94.25 223 ILE A C 1
ATOM 1878 O O . ILE A 1 223 ? 47.633 8.973 -78.116 1.00 94.25 223 ILE A O 1
ATOM 1882 N N . LEU A 1 224 ? 46.622 10.290 -76.609 1.00 92.19 224 LEU A N 1
ATOM 1883 C CA . LEU A 1 224 ? 46.328 11.373 -77.556 1.00 92.19 224 LEU A CA 1
ATOM 1884 C C . LEU A 1 224 ? 47.603 12.010 -78.124 1.00 92.19 224 LEU A C 1
ATOM 1886 O O . LEU A 1 224 ? 47.672 12.253 -79.327 1.00 92.19 224 LEU A O 1
ATOM 1890 N N . LEU A 1 225 ? 48.622 12.236 -77.290 1.00 92.06 225 LEU A N 1
ATOM 1891 C CA . LEU A 1 225 ? 49.931 12.722 -77.738 1.00 92.06 225 LEU A CA 1
ATOM 1892 C C . LEU A 1 225 ? 50.607 11.735 -78.692 1.00 92.06 225 LEU A C 1
ATOM 1894 O O . LEU A 1 225 ? 51.141 12.143 -79.722 1.00 92.06 225 LEU A O 1
ATOM 1898 N N . PHE A 1 226 ? 50.558 10.440 -78.374 1.00 92.19 226 PHE A N 1
ATOM 1899 C CA . PHE A 1 226 ? 51.094 9.392 -79.236 1.00 92.19 226 PHE A CA 1
ATOM 1900 C C . PHE A 1 226 ? 50.346 9.341 -80.574 1.00 92.19 226 PHE A C 1
ATOM 1902 O O . PHE A 1 226 ? 50.972 9.336 -81.629 1.00 92.19 226 PHE A O 1
ATOM 1909 N N . LEU A 1 227 ? 49.011 9.391 -80.549 1.00 92.38 227 LEU A N 1
ATOM 1910 C CA . LEU A 1 227 ? 48.181 9.423 -81.751 1.00 92.38 227 LEU A CA 1
ATOM 1911 C C . LEU A 1 227 ? 48.520 10.640 -82.625 1.00 92.38 227 LEU A C 1
ATOM 1913 O O . LEU A 1 227 ? 48.738 10.489 -83.822 1.00 92.38 227 LEU A O 1
ATOM 1917 N N . HIS A 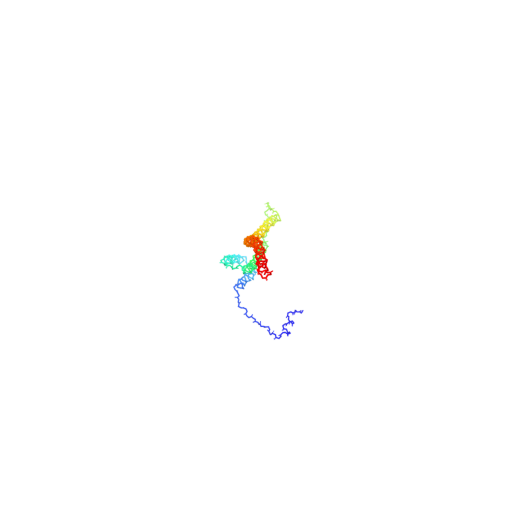1 228 ? 48.635 11.827 -82.024 1.00 89.75 228 HIS A N 1
ATOM 1918 C CA . HIS A 1 228 ? 49.032 13.046 -82.727 1.00 89.75 228 HIS A CA 1
ATOM 1919 C C . HIS A 1 228 ? 50.430 12.919 -83.346 1.00 89.75 228 HIS A C 1
ATOM 1921 O O . HIS A 1 228 ? 50.631 13.304 -84.490 1.00 89.75 228 HIS A O 1
ATOM 1927 N N . PHE A 1 229 ? 51.399 12.346 -82.628 1.00 90.62 229 PHE A N 1
ATOM 1928 C CA . PHE A 1 229 ? 52.749 12.141 -83.156 1.00 90.62 229 PHE A CA 1
ATOM 1929 C C . PHE A 1 229 ? 52.785 11.192 -84.364 1.00 90.62 229 PHE A C 1
ATOM 1931 O O . PHE A 1 229 ? 53.561 11.418 -85.288 1.00 90.62 229 PHE A O 1
ATOM 1938 N N . PHE A 1 230 ? 51.954 10.147 -84.369 1.00 86.94 230 PHE A N 1
ATOM 1939 C CA . PHE A 1 230 ? 51.894 9.182 -85.471 1.00 86.94 230 PHE A CA 1
ATOM 1940 C C . PHE A 1 230 ? 51.068 9.657 -86.670 1.00 86.94 230 PHE A C 1
ATOM 1942 O O . PHE A 1 230 ? 51.406 9.297 -87.790 1.00 86.94 230 PHE A O 1
ATOM 1949 N N . TYR A 1 231 ? 50.005 10.438 -86.456 1.00 80.94 231 TYR A N 1
ATOM 1950 C CA . TYR A 1 231 ? 49.140 10.933 -87.536 1.00 80.94 231 TYR A CA 1
ATOM 1951 C C . TYR A 1 231 ? 49.564 12.292 -88.109 1.00 80.94 231 TYR A C 1
ATOM 1953 O O . TYR A 1 231 ? 49.148 12.633 -89.210 1.00 80.94 231 TYR A O 1
ATOM 1961 N N . CYS A 1 232 ? 50.359 13.083 -87.381 1.00 63.22 232 CYS A N 1
ATOM 1962 C CA . CYS A 1 232 ? 50.853 14.387 -87.841 1.00 63.22 232 CYS A CA 1
ATOM 1963 C C . CYS A 1 232 ? 52.268 14.308 -88.447 1.00 63.22 232 CYS A C 1
ATOM 1965 O O . CYS A 1 232 ? 52.975 15.317 -88.515 1.00 63.22 232 CYS A O 1
ATOM 1967 N N . LYS A 1 233 ? 52.679 13.106 -88.857 1.00 50.28 233 LYS A N 1
ATOM 1968 C CA . LYS A 1 233 ? 53.908 12.807 -89.588 1.00 50.28 233 LYS A CA 1
ATOM 1969 C C . LYS A 1 233 ? 53.538 12.223 -90.944 1.00 50.28 233 LYS A C 1
ATOM 1971 O O . LYS A 1 233 ? 54.245 12.558 -91.915 1.00 50.28 233 LYS A O 1
#

Organism: Spraguea lophii (strain 42_110) (NCBI:txid1358809)

Foldseek 3Di:
DDPVVVVCVVVVDDPPPPPDDQDPLNVLVVVLVVLLVQLPDPDPVSLVVSVVVLVVSVVVLVVVLVPDDDDPVCVVVSVVSSVVSVVSSVVSVVSSVVSNVVVVVVPPPDDDPDDPDDDPDPVVVVVVVVVVVVVVVVVVVVVVVVVVVVVVVVVVVVVVVVVVVVVVVVVVVVVVVVVVVVVVVVVVVVVVVVVVVVVVVVVVVVVVVVVVVVVVVVVVVVVVVVVCVVVVD

Radius of gyration: 49.49 Å; chains: 1; bounding box: 104×35×159 Å

InterPro domains:
  IPR000727 Target SNARE coiled-coil homology domain [PS50192] (140-202)

Secondary structure (DSSP, 8-state):
--HHHHHHHHTT-------PPPPHHHHHHHHHHHHHHHT--S-HHHHHHHHHHHHHHHHHHHHHHHH----TTTHHHHHHHHHHHHHHHHHHHHHHHHHHHHHHHHS---------S----HHHHHHHHHHHHHHHHHHHHHHHHHHHHHHHHHHHHHHHHHHHHHHHHHHHHHHHHHHHHHHHHHHHHHHHHHHHHHHHHHHHHHHHHHHHHHHHHHHHHHHHHHHHHHH--